Protein AF-0000000080629113 (afdb_homodimer)

Foldseek 3Di:
DPPPPPVPQQQFAEEEEAQDPVVVVLLVVLVVVLVFSHHYHYHNFLVRVLVQQCPADPVPRARDGQHLEYAFEQPGPPQGRLNSLLVQCVDPRRVQHAYEDEYQDDDPVVQVSSVVSPHPYYDHQDPDSVVNSVVSSVVCCCSRPPDDTPVRPPPDPPPPPD/DPPPCPVPPQQFAEEEEAQDPVVVVLLVVLVVVLVFSHHYHYHNFLVRVLVQQCDADPVPRARDGQHLEYAFEQPGPPQGRLNSLLVQCVDPRRVQHAYEDEYQDDDPVVQVSSVVSPHPYYDHQDPDSVVNSVVSSVVCCCSRPPDDTPVRPPPDPPPPPD

InterPro domains:
  IPR001789 Signal transduction response regulator, receiver domain [PF00072] (14-137)
  IPR001789 Signal transduction response regulator, receiver domain [PS50110] (13-140)
  IPR001789 Signal transduction response regulator, receiver domain [SM00448] (12-136)
  IPR011006 CheY-like superfamily [SSF52172] (13-146)
  IPR052893 Two-component system response regulator [PTHR44520] (6-151)

Nearest PDB structures (foldseek):
  1jlk-assembly1_B  TM=8.892E-01  e=6.444E-15  Synechocystis sp. PCC 6803
  1k68-assembly1_B  TM=9.041E-01  e=3.529E-14  Tolypothrix sp. PCC 7601
  1k66-assembly1_B  TM=9.000E-01  e=5.225E-14  Tolypothrix sp. PCC 7601
  5brj-assembly1_A-2  TM=7.603E-01  e=1.412E-14  Agrobacterium tumefaciens CCNWGS0286
  3heb-assembly1_B  TM=8.799E-01  e=8.582E-12  Rhodospirillum rubrum ATCC 11170

Secondary structure (DSSP, 8-state):
-----------PPEEEE---HHHHHHHHHHHHHTT-SS-EEEESSHHHHHHHHT-B-TTT-SBS---SEEEE-SS-SSS-HHHHHHHHHH-TTTTTS-EEEEES---HHHHHHHHHTT-SEEEEPPSSHHHHHHHHHHHHIIIIIIB--TTTTT-S------/-----------PPEEEE---HHHHHHHHHHHHHTT-SS-EEEESSHHHHHHHHT-B-TTT-SBS---SEEEE-SS-SSS-HHHHHHHHHH-TTTTTS-EEEEES---HHHHHHHHHTT-SEEEEPPSSHHHHHHHHHHHHIIIIIIBPPTTT---S------

Solvent-accessible surface area (backbone atoms only — not comparable to full-atom values): 17732 Å² total; per-residue (Å²): 128,79,72,73,72,69,69,78,70,70,67,42,26,38,34,41,33,45,56,51,65,66,61,40,51,54,52,50,54,32,52,61,70,62,68,60,86,43,48,78,45,80,22,56,30,26,58,52,40,52,52,60,68,61,39,46,33,88,87,76,61,40,65,62,74,65,44,39,27,34,40,34,25,50,84,34,57,94,36,32,26,63,56,43,45,38,56,40,49,69,31,86,90,49,38,74,52,42,34,32,38,44,25,78,68,63,52,48,68,57,45,42,50,40,45,73,44,60,42,42,43,32,32,56,54,52,88,46,70,69,56,32,35,50,49,48,40,33,46,46,51,27,39,67,70,47,44,54,48,57,86,54,59,73,62,76,76,77,60,76,85,123,131,79,73,73,71,67,68,78,65,71,66,41,26,37,34,39,34,44,56,51,65,65,62,40,49,55,51,50,55,34,52,61,70,61,68,60,87,43,47,79,44,80,22,55,30,26,59,51,40,52,50,59,69,61,39,44,32,87,86,78,62,40,64,62,74,65,43,41,29,32,40,35,26,49,85,34,56,96,35,34,26,64,57,46,46,39,55,39,47,67,31,87,91,49,38,73,52,42,34,32,40,46,25,80,69,62,52,47,67,58,46,42,50,41,46,73,45,60,42,44,42,32,33,57,54,52,88,46,69,70,56,32,34,52,50,50,41,34,47,46,51,27,38,68,71,48,44,52,49,55,84,54,57,72,71,72,82,76,62,72,87,120

pLDDT: mean 84.14, std 21.47, range [18.78, 98.62]

Organism: NCBI:txid1064539

Sequence (324 aa):
MREVRVTTSALKPILVVEDNPRDLELTLAALRKCKLSNGIIVARDGEEALRMLSLRDPETGWPTQLPAVVLLELDLPKIDGLEVLERVKSNPAIRHVPIVMFTASCEDNDIILSYELGANAFVVKPMDSEALSEAIRSLSAFWASLNQSPASCFQGLAAPFRMREVRVTTSALKPILVVEDNPRDLELTLAALRKCKLSNGIIVARDGEEALRMLSLRDPETGWPTQLPAVVLLELDLPKIDGLEVLERVKSNPAIRHVPIVMFTASCEDNDIILSYELGANAFVVKPMDSEALSEAIRSLSAFWASLNQSPASCFQGLAAPFR

Structure (mmCIF, N/CA/C/O backbone):
data_AF-0000000080629113-model_v1
#
loop_
_entity.id
_entity.type
_entity.pdbx_description
1 polymer 'Response regulator'
#
loop_
_atom_site.group_PDB
_atom_site.id
_atom_site.type_symbol
_atom_site.label_atom_id
_atom_site.label_alt_id
_atom_site.label_comp_id
_atom_site.label_asym_id
_atom_site.label_entity_id
_atom_site.label_seq_id
_atom_site.pdbx_PDB_ins_code
_atom_site.Cartn_x
_atom_site.Cartn_y
_atom_site.Cartn_z
_atom_site.occupancy
_atom_site.B_iso_or_equiv
_atom_site.auth_seq_id
_atom_site.auth_comp_id
_atom_site.auth_asym_id
_atom_site.auth_atom_id
_atom_site.pdbx_PDB_model_num
ATOM 1 N N . MET A 1 1 ? -40.594 6.574 8.797 1 21.73 1 MET A N 1
ATOM 2 C CA . MET A 1 1 ? -39.875 6.316 7.555 1 21.73 1 MET A CA 1
ATOM 3 C C . MET A 1 1 ? -38.375 6.648 7.711 1 21.73 1 MET A C 1
ATOM 5 O O . MET A 1 1 ? -38 7.82 7.77 1 21.73 1 MET A O 1
ATOM 9 N N . ARG A 1 2 ? -37.688 5.973 8.625 1 23.42 2 ARG A N 1
ATOM 10 C CA . ARG A 1 2 ? -36.406 6.324 9.234 1 23.42 2 ARG A CA 1
ATOM 11 C C . ARG A 1 2 ? -35.312 6.516 8.172 1 23.42 2 ARG A C 1
ATOM 13 O O . ARG A 1 2 ? -35.125 5.645 7.324 1 23.42 2 ARG A O 1
ATOM 20 N N . GLU A 1 3 ? -35.281 7.773 7.773 1 25.52 3 GLU A N 1
ATOM 21 C CA . GLU A 1 3 ? -34.312 8.172 6.762 1 25.52 3 GLU A CA 1
ATOM 22 C C . GLU A 1 3 ? -32.938 7.598 7.066 1 25.52 3 GLU A C 1
ATOM 24 O O . GLU A 1 3 ? -32.375 7.797 8.156 1 25.52 3 GLU A O 1
ATOM 29 N N . VAL A 1 4 ? -32.75 6.387 6.812 1 26.78 4 VAL A N 1
ATOM 30 C CA . VAL A 1 4 ? -31.406 5.809 6.898 1 26.78 4 VAL A CA 1
ATOM 31 C C . VAL A 1 4 ? -30.391 6.789 6.328 1 26.78 4 VAL A C 1
ATOM 33 O O . VAL A 1 4 ? -30.453 7.16 5.156 1 26.78 4 VAL A O 1
ATOM 36 N N . ARG A 1 5 ? -30.094 7.871 7.066 1 28.03 5 ARG A N 1
ATOM 37 C CA . ARG A 1 5 ? -29.062 8.844 6.715 1 28.03 5 ARG A CA 1
ATOM 38 C C . ARG A 1 5 ? -27.844 8.156 6.109 1 28.03 5 ARG A C 1
ATOM 40 O O . ARG A 1 5 ? -27.203 7.328 6.762 1 28.03 5 ARG A O 1
ATOM 47 N N . VAL A 1 6 ? -28.016 7.652 4.918 1 31.33 6 VAL A N 1
ATOM 48 C CA . VAL A 1 6 ? -26.828 7.309 4.148 1 31.33 6 VAL A CA 1
ATOM 49 C C . VAL A 1 6 ? -25.766 8.398 4.316 1 31.33 6 VAL A C 1
ATOM 51 O O . VAL A 1 6 ? -25.969 9.539 3.898 1 31.33 6 VAL A O 1
ATOM 54 N N . THR A 1 7 ? -25.344 8.789 5.508 1 32.41 7 THR A N 1
ATOM 55 C CA . THR A 1 7 ? -24.266 9.773 5.605 1 32.41 7 THR A CA 1
ATOM 56 C C . THR A 1 7 ? -23.359 9.711 4.383 1 32.41 7 THR A C 1
ATOM 58 O O . THR A 1 7 ? -22.875 8.641 4.023 1 32.41 7 THR A O 1
ATOM 61 N N . THR A 1 8 ? -23.812 10.266 3.266 1 37.12 8 THR A N 1
ATOM 62 C CA . THR A 1 8 ? -23.016 10.586 2.084 1 37.12 8 THR A CA 1
ATOM 63 C C . THR A 1 8 ? -21.531 10.727 2.449 1 37.12 8 THR A C 1
ATOM 65 O O . THR A 1 8 ? -21.109 11.773 2.945 1 37.12 8 THR A O 1
ATOM 68 N N . SER A 1 9 ? -21 9.984 3.301 1 45.78 9 SER A N 1
ATOM 69 C CA . SER A 1 9 ? -19.672 10.07 3.918 1 45.78 9 SER A CA 1
ATOM 70 C C . SER A 1 9 ? -18.625 10.562 2.924 1 45.78 9 SER A C 1
ATOM 72 O O . SER A 1 9 ? -18.5 10.016 1.829 1 45.78 9 SER A O 1
ATOM 74 N N . ALA A 1 10 ? -18.391 11.883 2.85 1 56.47 10 ALA A N 1
ATOM 75 C CA . ALA A 1 10 ? -17.344 12.617 2.15 1 56.47 10 ALA A CA 1
ATOM 76 C C . ALA A 1 10 ? -16.094 11.75 1.967 1 56.47 10 ALA A C 1
ATOM 78 O O . ALA A 1 10 ? -15.852 10.836 2.756 1 56.47 10 ALA A O 1
ATOM 79 N N . LEU A 1 11 ? -15.57 11.688 0.586 1 79.94 11 LEU A N 1
ATOM 80 C CA . LEU A 1 11 ? -14.32 11.016 0.279 1 79.94 11 LEU A CA 1
ATOM 81 C C . LEU A 1 11 ? -13.266 11.305 1.344 1 79.94 11 LEU A C 1
ATOM 83 O O . LEU A 1 11 ? -13.172 12.438 1.831 1 79.94 11 LEU A O 1
ATOM 87 N N . LYS A 1 12 ? -12.758 10.344 1.919 1 88.25 12 LYS A N 1
ATOM 88 C CA . LYS A 1 12 ? -11.711 10.484 2.93 1 88.25 12 LYS A CA 1
ATOM 89 C C . LYS A 1 12 ? -10.555 11.336 2.41 1 88.25 12 LYS A C 1
ATOM 91 O O . LYS A 1 12 ? -10.164 11.211 1.25 1 88.25 12 LYS A O 1
ATOM 96 N N . PRO A 1 13 ? -10.148 12.266 3.211 1 92.38 13 PRO A N 1
ATOM 97 C CA . PRO A 1 13 ? -9.023 13.094 2.775 1 92.38 13 PRO A CA 1
ATOM 98 C C . PRO A 1 13 ? -7.695 12.344 2.783 1 92.38 13 PRO A C 1
ATOM 100 O O . PRO A 1 13 ? -7.617 11.234 3.314 1 92.38 13 PRO A O 1
ATOM 103 N N . ILE A 1 14 ? -6.707 12.953 2.135 1 95.69 14 ILE A N 1
ATOM 104 C CA . ILE A 1 14 ? -5.309 12.555 2.281 1 95.69 14 ILE A CA 1
ATOM 105 C C . ILE A 1 14 ? -4.645 13.398 3.369 1 95.69 14 ILE A C 1
ATOM 107 O O . ILE A 1 14 ? -4.727 14.625 3.346 1 95.69 14 ILE A O 1
ATOM 111 N N . LEU A 1 15 ? -4.074 12.781 4.355 1 96.94 15 LEU A N 1
ATOM 112 C CA . LEU A 1 15 ? -3.332 13.492 5.387 1 96.94 15 LEU A CA 1
ATOM 113 C C . LEU A 1 15 ? -1.845 13.539 5.055 1 96.94 15 LEU A C 1
ATOM 115 O O . LEU A 1 15 ? -1.201 12.492 4.93 1 96.94 15 LEU A O 1
ATOM 119 N N . VAL A 1 16 ? -1.33 14.75 4.852 1 98.19 16 VAL A N 1
ATOM 120 C CA . VAL A 1 16 ? 0.095 14.953 4.609 1 98.19 16 VAL A CA 1
ATOM 121 C C . VAL A 1 16 ? 0.766 15.461 5.883 1 98.19 16 VAL A C 1
ATOM 123 O O . VAL A 1 16 ? 0.422 16.531 6.391 1 98.19 16 VAL A O 1
ATOM 126 N N . VAL A 1 17 ? 1.712 14.68 6.414 1 98.56 17 VAL A N 1
ATOM 127 C CA . VAL A 1 17 ? 2.459 15.062 7.605 1 98.56 17 VAL A CA 1
ATOM 128 C C . VAL A 1 17 ? 3.895 15.414 7.223 1 98.56 17 VAL A C 1
ATOM 130 O O . VAL A 1 17 ? 4.703 14.531 6.938 1 98.56 17 VAL A O 1
ATOM 133 N N . GLU A 1 18 ? 4.203 16.688 7.227 1 98.31 18 GLU A N 1
ATOM 134 C CA . GLU A 1 18 ? 5.453 17.219 6.695 1 98.31 18 GLU A CA 1
ATOM 135 C C . GLU A 1 18 ? 5.82 18.531 7.375 1 98.31 18 GLU A C 1
ATOM 137 O O . GLU A 1 18 ? 5.008 19.469 7.43 1 98.31 18 GLU A O 1
ATOM 142 N N . ASP A 1 19 ? 7.039 18.594 7.879 1 98.19 19 ASP A N 1
ATOM 143 C CA . ASP A 1 19 ? 7.426 19.797 8.594 1 98.19 19 ASP A CA 1
ATOM 144 C C . ASP A 1 19 ? 8.211 20.75 7.688 1 98.19 19 ASP A C 1
ATOM 146 O O . ASP A 1 19 ? 8.25 21.953 7.922 1 98.19 19 ASP A O 1
ATOM 150 N N . ASN A 1 20 ? 8.906 20.234 6.676 1 97.25 20 ASN A N 1
ATOM 151 C CA . ASN A 1 20 ? 9.672 21.062 5.75 1 97.25 20 ASN A CA 1
ATOM 152 C C . ASN A 1 20 ? 8.758 21.812 4.789 1 97.25 20 ASN A C 1
ATOM 154 O O . ASN A 1 20 ? 8.031 21.203 4.004 1 97.25 20 ASN A O 1
ATOM 158 N N . PRO A 1 21 ? 8.773 23.109 4.902 1 97.31 21 PRO A N 1
ATOM 159 C CA . PRO A 1 21 ? 7.82 23.906 4.105 1 97.31 21 PRO A CA 1
ATOM 160 C C . PRO A 1 21 ? 8 23.688 2.604 1 97.31 21 PRO A C 1
ATOM 162 O O . PRO A 1 21 ? 7.02 23.703 1.853 1 97.31 21 PRO A O 1
ATOM 165 N N . ARG A 1 22 ? 9.219 23.547 2.234 1 96 22 ARG A N 1
ATOM 166 C CA . ARG A 1 22 ? 9.461 23.344 0.811 1 96 22 ARG A CA 1
ATOM 167 C C . ARG A 1 22 ? 8.906 22 0.348 1 96 22 ARG A C 1
ATOM 169 O O . ARG A 1 22 ? 8.203 21.922 -0.667 1 96 22 ARG A O 1
ATOM 176 N N . ASP A 1 23 ? 9.195 20.922 1.047 1 96.31 23 ASP A N 1
ATOM 177 C CA . ASP A 1 23 ? 8.672 19.594 0.714 1 96.31 23 ASP A CA 1
ATOM 178 C C . ASP A 1 23 ? 7.145 19.594 0.739 1 96.31 23 ASP A C 1
ATOM 180 O O . ASP A 1 23 ? 6.508 18.969 -0.117 1 96.31 23 ASP A O 1
ATOM 184 N N . LEU A 1 24 ? 6.605 20.266 1.723 1 97.56 24 LEU A N 1
ATOM 185 C CA . LEU A 1 24 ? 5.152 20.344 1.836 1 97.56 24 LEU A CA 1
ATOM 186 C C . LEU A 1 24 ? 4.543 21.016 0.614 1 97.56 2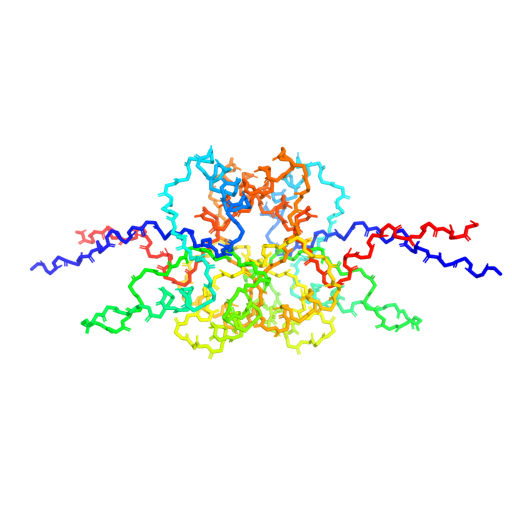4 LEU A C 1
ATOM 188 O O . LEU A 1 24 ? 3.586 20.5 0.026 1 97.56 24 LEU A O 1
ATOM 192 N N . GLU A 1 25 ? 5.105 22.109 0.275 1 96.94 25 GLU A N 1
ATOM 193 C CA . GLU A 1 25 ? 4.598 22.859 -0.867 1 96.94 25 GLU A CA 1
ATOM 194 C C . GLU A 1 25 ? 4.645 22.031 -2.143 1 96.94 25 GLU A C 1
ATOM 196 O O . GLU A 1 25 ? 3.676 22 -2.908 1 96.94 25 GLU A O 1
ATOM 201 N N . LEU A 1 26 ? 5.762 21.359 -2.387 1 96.38 26 LEU A N 1
ATOM 202 C CA . LEU A 1 26 ? 5.926 20.531 -3.572 1 96.38 26 LEU A CA 1
ATOM 203 C C . LEU A 1 26 ? 4.922 19.375 -3.572 1 96.38 26 LEU A C 1
ATOM 205 O O . LEU A 1 26 ? 4.332 19.062 -4.609 1 96.38 26 LEU A O 1
ATOM 209 N N . THR A 1 27 ? 4.703 18.734 -2.434 1 97.12 27 THR A N 1
ATOM 210 C CA . THR A 1 27 ? 3.764 17.625 -2.307 1 97.12 27 THR A CA 1
ATOM 211 C C . THR A 1 27 ? 2.338 18.094 -2.582 1 97.12 27 THR A C 1
ATOM 213 O O . THR A 1 27 ? 1.607 17.469 -3.348 1 97.12 27 THR A O 1
ATOM 216 N N . LEU A 1 28 ? 1.976 19.266 -2.029 1 97 28 LEU A N 1
ATOM 217 C CA . LEU A 1 28 ? 0.627 19.781 -2.199 1 97 28 LEU A CA 1
ATOM 218 C C . LEU A 1 28 ? 0.376 20.188 -3.65 1 97 28 LEU A C 1
ATOM 220 O O . LEU A 1 28 ? -0.706 19.938 -4.188 1 97 28 LEU A O 1
ATOM 224 N N . ALA A 1 29 ? 1.366 20.828 -4.23 1 96.38 29 ALA A N 1
ATOM 225 C CA . ALA A 1 29 ? 1.235 21.203 -5.633 1 96.38 29 ALA A CA 1
ATOM 226 C C . ALA A 1 29 ? 0.988 19.984 -6.512 1 96.38 29 ALA A C 1
ATOM 228 O O . ALA A 1 29 ? 0.128 20.016 -7.395 1 96.38 29 ALA A O 1
ATOM 229 N N . ALA A 1 30 ? 1.738 18.891 -6.242 1 96.19 30 ALA A N 1
ATOM 230 C CA . ALA A 1 30 ? 1.589 17.656 -7.008 1 96.19 30 ALA A CA 1
ATOM 231 C C . ALA A 1 30 ? 0.215 17.031 -6.777 1 96.19 30 ALA A C 1
ATOM 233 O O . ALA A 1 30 ? -0.425 16.562 -7.723 1 96.19 30 ALA A O 1
ATOM 234 N N . LEU A 1 31 ? -0.272 17.047 -5.57 1 96.31 31 LEU A N 1
ATOM 235 C CA . LEU A 1 31 ? -1.572 16.469 -5.242 1 96.31 31 LEU A CA 1
ATOM 236 C C . LEU A 1 31 ? -2.697 17.25 -5.914 1 96.31 31 LEU A C 1
ATOM 238 O O . LEU A 1 31 ? -3.672 16.672 -6.387 1 96.31 31 LEU A O 1
ATOM 242 N N . ARG A 1 32 ? -2.557 18.531 -5.934 1 93.69 32 ARG A N 1
ATOM 243 C CA . ARG A 1 32 ? -3.578 19.375 -6.543 1 93.69 32 ARG A CA 1
ATOM 244 C C . ARG A 1 32 ? -3.676 19.125 -8.047 1 93.69 32 ARG A C 1
ATOM 246 O O . ARG A 1 32 ? -4.766 19.172 -8.617 1 93.69 32 ARG A O 1
ATOM 253 N N . LYS A 1 33 ? -2.578 18.812 -8.617 1 93.31 33 LYS A N 1
ATOM 254 C CA . LYS A 1 33 ? -2.543 18.547 -10.055 1 93.31 33 LYS A CA 1
ATOM 255 C C . LYS A 1 33 ? -3.271 17.25 -10.383 1 93.31 33 LYS A C 1
ATOM 257 O O . LYS A 1 33 ? -3.721 17.047 -11.516 1 93.31 33 LYS A O 1
ATOM 262 N N . CYS A 1 34 ? -3.318 16.297 -9.461 1 89.56 34 CYS A N 1
ATOM 263 C CA . CYS A 1 34 ? -3.938 14.992 -9.68 1 89.56 34 CYS A CA 1
ATOM 264 C C . CYS A 1 34 ? -5.453 15.125 -9.781 1 89.56 34 CYS A C 1
ATOM 266 O O . CYS A 1 34 ? -6.125 14.211 -10.273 1 89.56 34 CYS A O 1
ATOM 268 N N . LYS A 1 35 ? -6.102 16.203 -9.398 1 83.06 35 LYS A N 1
ATOM 269 C CA . LYS A 1 35 ? -7.535 16.469 -9.461 1 83.06 35 LYS A CA 1
ATOM 270 C C . LYS A 1 35 ? -8.336 15.391 -8.742 1 83.06 35 LYS A C 1
ATOM 272 O O . LYS A 1 35 ? -9.328 14.891 -9.266 1 83.06 35 LYS A O 1
ATOM 277 N N . LEU A 1 36 ? -7.836 14.922 -7.645 1 86 36 LEU A N 1
ATOM 278 C CA . LEU A 1 36 ? -8.555 13.961 -6.812 1 86 36 LEU A CA 1
ATOM 279 C C . LEU A 1 36 ? -9.734 14.633 -6.109 1 86 36 LEU A C 1
ATOM 281 O O . LEU A 1 36 ? -9.688 15.828 -5.812 1 86 36 LEU A O 1
ATOM 285 N N . SER A 1 37 ? -10.781 13.906 -5.914 1 86.75 37 SER A N 1
ATOM 286 C CA . SER A 1 37 ? -11.938 14.414 -5.184 1 86.75 37 SER A CA 1
ATOM 287 C C . SER A 1 37 ? -11.672 14.453 -3.684 1 86.75 37 SER A C 1
ATOM 289 O O . SER A 1 37 ? -12.391 15.117 -2.936 1 86.75 37 SER A O 1
ATOM 291 N N . ASN A 1 38 ? -10.68 13.781 -3.285 1 89.38 38 ASN A N 1
ATOM 292 C CA . ASN A 1 38 ? -10.312 13.734 -1.875 1 89.38 38 ASN A CA 1
ATOM 293 C C . ASN A 1 38 ? -9.773 15.078 -1.389 1 89.38 38 ASN A C 1
ATOM 295 O O . ASN A 1 38 ? -9.055 15.766 -2.117 1 89.38 38 ASN A O 1
ATOM 299 N N . GLY A 1 39 ? -10.211 15.531 -0.289 1 90.94 39 GLY A N 1
ATOM 300 C CA . GLY A 1 39 ? -9.539 16.672 0.329 1 90.94 39 GLY A CA 1
ATOM 301 C C . GLY A 1 39 ? -8.133 16.344 0.784 1 90.94 39 GLY A C 1
ATOM 302 O O . GLY A 1 39 ? -7.719 15.188 0.796 1 90.94 39 GLY A O 1
ATOM 303 N N . ILE A 1 40 ? -7.43 17.422 1.028 1 94.69 40 ILE A N 1
ATOM 304 C CA . ILE A 1 40 ? -6.082 17.281 1.577 1 94.69 40 ILE A CA 1
ATOM 305 C C . ILE A 1 40 ? -6.008 18 2.928 1 94.69 40 ILE A C 1
ATOM 307 O O . ILE A 1 40 ? -6.441 19.141 3.062 1 94.69 40 ILE A O 1
ATOM 311 N N . ILE A 1 41 ? -5.598 17.297 3.945 1 94.81 41 ILE A N 1
ATOM 312 C CA . ILE A 1 41 ? -5.34 17.922 5.242 1 94.81 41 ILE A CA 1
ATOM 313 C C . ILE A 1 41 ? -3.857 17.797 5.59 1 94.81 41 ILE A C 1
ATOM 315 O O . ILE A 1 41 ? -3.182 16.875 5.125 1 94.81 41 ILE A O 1
ATOM 319 N N . VAL A 1 42 ? -3.391 18.812 6.359 1 97.5 42 VAL A N 1
ATOM 320 C CA . VAL A 1 42 ? -1.951 18.922 6.566 1 97.5 42 VAL A CA 1
ATOM 321 C C . VAL A 1 42 ? -1.646 18.953 8.062 1 97.5 42 VAL A C 1
ATOM 323 O O . VAL A 1 42 ? -2.34 19.625 8.828 1 97.5 42 VAL A O 1
ATOM 326 N N . ALA A 1 43 ? -0.69 18.203 8.508 1 97.88 43 ALA A N 1
ATOM 327 C CA . ALA A 1 43 ? -0.046 18.328 9.812 1 97.88 43 ALA A CA 1
ATOM 328 C C . ALA A 1 43 ? 1.43 18.688 9.664 1 97.88 43 ALA A C 1
ATOM 330 O O . ALA A 1 43 ? 2.119 18.156 8.789 1 97.88 43 ALA A O 1
ATOM 331 N N . ARG A 1 44 ? 1.945 19.5 10.555 1 98.06 44 ARG A N 1
ATOM 332 C CA . ARG A 1 44 ? 3.309 20 10.406 1 98.06 44 ARG A CA 1
ATOM 333 C C . ARG A 1 44 ? 4.254 19.312 11.391 1 98.06 44 ARG A C 1
ATOM 335 O O . ARG A 1 44 ? 5.465 19.547 11.352 1 98.06 44 ARG A O 1
ATOM 342 N N . ASP A 1 45 ? 3.705 18.562 12.289 1 98.06 45 ASP A N 1
ATOM 343 C CA . ASP A 1 45 ? 4.504 17.781 13.227 1 98.06 45 ASP A CA 1
ATOM 344 C C . ASP A 1 45 ? 3.744 16.531 13.695 1 98.06 45 ASP A C 1
ATOM 346 O O . ASP A 1 45 ? 2.578 16.344 13.336 1 98.06 45 ASP A O 1
ATOM 350 N N . GLY A 1 46 ? 4.422 15.68 14.453 1 98.38 46 GLY A N 1
ATOM 351 C CA . GLY A 1 46 ? 3.82 14.43 14.883 1 98.38 46 GLY A CA 1
ATOM 352 C C . GLY A 1 46 ? 2.662 14.617 15.844 1 98.38 46 GLY A C 1
ATOM 353 O O . GLY A 1 46 ? 1.704 13.844 15.836 1 98.38 46 GLY A O 1
ATOM 354 N N . GLU A 1 47 ? 2.805 15.625 16.688 1 97.94 47 GLU A N 1
ATOM 355 C CA . GLU A 1 47 ? 1.735 15.891 17.641 1 97.94 47 GLU A CA 1
ATOM 356 C C . GLU A 1 47 ? 0.444 16.281 16.938 1 97.94 47 GLU A C 1
ATOM 358 O O . GLU A 1 47 ? -0.635 15.797 17.281 1 97.94 47 GLU A O 1
ATOM 363 N N . GLU A 1 48 ? 0.584 17.141 15.992 1 96.62 48 GLU A N 1
ATOM 364 C CA . GLU A 1 48 ? -0.571 17.562 15.211 1 96.62 48 GLU A CA 1
ATOM 365 C C . GLU A 1 48 ? -1.189 16.391 14.461 1 96.62 48 GLU A C 1
ATOM 367 O O . GLU A 1 48 ? -2.414 16.266 14.398 1 96.62 48 GLU A O 1
ATOM 372 N N . ALA A 1 49 ? -0.362 15.562 13.891 1 97.69 49 ALA A N 1
ATOM 373 C CA . ALA A 1 49 ? -0.838 14.391 13.164 1 97.69 49 ALA A CA 1
ATOM 374 C C . ALA A 1 49 ? -1.669 13.484 14.07 1 97.69 49 ALA A C 1
ATOM 376 O O . ALA A 1 49 ? -2.775 13.078 13.703 1 97.69 49 ALA A O 1
ATOM 377 N N . LEU A 1 50 ? -1.151 13.172 15.242 1 96.88 50 LEU A N 1
ATOM 378 C CA . LEU A 1 50 ? -1.838 12.281 16.172 1 96.88 50 LEU A CA 1
ATOM 379 C C . LEU A 1 50 ? -3.143 12.906 16.656 1 96.88 50 LEU A C 1
ATOM 381 O O . LEU A 1 50 ? -4.141 12.203 16.828 1 96.88 50 LEU A O 1
ATOM 385 N N . ARG A 1 51 ? -3.09 14.211 16.875 1 94.31 51 ARG A N 1
ATOM 386 C CA . ARG A 1 51 ? -4.312 14.906 17.266 1 94.31 51 ARG A CA 1
ATOM 387 C C . ARG A 1 51 ? -5.391 14.758 16.203 1 94.31 51 ARG A C 1
ATOM 389 O O . ARG A 1 51 ? -6.543 14.453 16.516 1 94.31 51 ARG A O 1
ATOM 396 N N . MET A 1 52 ? -5.043 14.938 14.977 1 93.69 52 MET A N 1
ATOM 397 C CA . MET A 1 52 ? -5.988 14.867 13.867 1 93.69 52 MET A CA 1
ATOM 398 C C . MET A 1 52 ? -6.543 13.453 13.711 1 93.69 52 MET A C 1
ATOM 400 O O . MET A 1 52 ? -7.711 13.281 13.359 1 93.69 52 MET A O 1
ATOM 404 N N . LEU A 1 53 ? -5.734 12.453 13.938 1 93.44 53 LEU A N 1
ATOM 405 C CA . LEU A 1 53 ? -6.141 11.062 13.773 1 93.44 53 LEU A CA 1
ATOM 406 C C . LEU A 1 53 ? -6.953 10.586 14.969 1 93.44 53 LEU A C 1
ATOM 408 O O . LEU A 1 53 ? -7.617 9.547 14.906 1 93.44 53 LEU A O 1
ATOM 412 N N . SER A 1 54 ? -6.891 11.273 16.062 1 87.19 54 SER A N 1
ATOM 413 C CA . SER A 1 54 ? -7.566 10.875 17.297 1 87.19 54 SER A CA 1
ATOM 414 C C . SER A 1 54 ? -8.891 11.617 17.453 1 87.19 54 SER A C 1
ATOM 416 O O . SER A 1 54 ? -9.594 11.43 18.453 1 87.19 54 SER A O 1
ATOM 418 N N . LEU A 1 55 ? -9.125 12.523 16.516 1 79.38 55 LEU A N 1
ATOM 419 C CA . LEU A 1 55 ? -10.367 13.273 16.641 1 79.38 55 LEU A CA 1
ATOM 420 C C . LEU A 1 55 ? -11.57 12.352 16.547 1 79.38 55 LEU A C 1
ATOM 422 O O . LEU A 1 55 ? -11.594 11.422 15.727 1 79.38 55 LEU A O 1
ATOM 426 N N . ARG A 1 56 ? -12.398 12.477 17.547 1 74.25 56 ARG A N 1
ATOM 427 C CA . ARG A 1 56 ? -13.578 11.617 17.641 1 74.25 56 ARG A CA 1
ATOM 428 C C . ARG A 1 56 ? -14.852 12.453 17.688 1 74.25 56 ARG A C 1
ATOM 430 O O . ARG A 1 56 ? -14.844 13.594 18.156 1 74.25 56 ARG A O 1
ATOM 437 N N . ASP A 1 57 ? -15.875 11.922 16.938 1 68.5 57 ASP A N 1
ATOM 438 C CA . ASP A 1 57 ? -17.203 12.516 17.094 1 68.5 57 ASP A CA 1
ATOM 439 C C . ASP A 1 57 ? -17.609 12.539 18.562 1 68.5 57 ASP A C 1
ATOM 441 O O . ASP A 1 57 ? -17.562 11.508 19.234 1 68.5 57 ASP A O 1
ATOM 445 N N . PRO A 1 58 ? -17.891 13.766 19.047 1 73 58 PRO A N 1
ATOM 446 C CA . PRO A 1 58 ? -18.203 13.852 20.484 1 73 58 PRO A CA 1
ATOM 447 C C . PRO A 1 58 ? -19.391 13 20.875 1 73 58 PRO A C 1
ATOM 449 O O . PRO A 1 58 ? -19.484 12.555 22.031 1 73 58 PRO A O 1
ATOM 452 N N . GLU A 1 59 ? -20.281 12.805 19.906 1 67 59 GLU A N 1
ATOM 453 C CA . GLU A 1 59 ? -21.516 12.062 20.219 1 67 59 GLU A CA 1
ATOM 454 C C . GLU A 1 59 ? -21.281 10.555 20.109 1 67 59 GLU A C 1
ATOM 456 O O . GLU A 1 59 ? -21.75 9.789 20.953 1 67 59 GLU A O 1
ATOM 461 N N . THR A 1 60 ? -20.578 10.07 19.141 1 63.44 60 THR A N 1
ATOM 462 C CA . THR A 1 60 ? -20.469 8.648 18.844 1 63.44 60 THR A CA 1
ATOM 463 C C . THR A 1 60 ? -19.125 8.094 19.328 1 63.44 60 THR A C 1
ATOM 465 O O . THR A 1 60 ? -18.984 6.887 19.484 1 63.44 60 THR A O 1
ATOM 468 N N . GLY A 1 61 ? -18.25 8.977 19.547 1 64.25 61 GLY A N 1
ATOM 469 C CA . GLY A 1 61 ? -16.906 8.562 19.906 1 64.25 61 GLY A CA 1
ATOM 470 C C . GLY A 1 61 ? -16.125 8 18.734 1 64.25 61 GLY A C 1
ATOM 471 O O . GLY A 1 61 ? -14.977 7.578 18.906 1 64.25 61 GLY A O 1
ATOM 472 N N . TRP A 1 62 ? -16.719 7.969 17.672 1 59.41 62 TRP A N 1
ATOM 473 C CA . TRP A 1 62 ? -16.062 7.43 16.484 1 59.41 62 TRP A CA 1
ATOM 474 C C . TRP A 1 62 ? -15.172 8.484 15.82 1 59.41 62 TRP A C 1
ATOM 476 O O . TRP A 1 62 ? -15.438 9.68 15.938 1 59.41 62 TRP A O 1
ATOM 486 N N . PRO A 1 63 ? -14.055 7.891 15.32 1 61.72 63 PRO A N 1
ATOM 487 C CA . PRO A 1 63 ? -13.234 8.859 14.594 1 61.72 63 PRO A CA 1
ATOM 488 C C . PRO A 1 63 ? -14.031 9.672 13.578 1 61.72 63 PRO A C 1
ATOM 490 O O . PRO A 1 63 ? -14.93 9.133 12.922 1 61.72 63 PRO A O 1
ATOM 493 N N . THR A 1 64 ? -13.93 10.953 13.664 1 68.75 64 THR A N 1
ATOM 494 C CA . THR A 1 64 ? -14.664 11.844 12.773 1 68.75 64 THR A CA 1
ATOM 495 C C . THR A 1 64 ? -14.359 11.516 11.312 1 68.75 64 THR A C 1
ATOM 497 O O . THR A 1 64 ? -15.25 11.156 10.547 1 68.75 64 THR A O 1
ATOM 500 N N . GLN A 1 65 ? -13.164 11.875 10.781 1 77.06 65 GLN A N 1
ATOM 501 C CA . GLN A 1 65 ? -12.836 11.578 9.391 1 77.06 65 GLN A CA 1
ATOM 502 C C . GLN A 1 65 ? -11.43 11 9.266 1 77.06 65 GLN A C 1
ATOM 504 O O . GLN A 1 65 ? -10.445 11.719 9.422 1 77.06 65 GLN A O 1
ATOM 509 N N . LEU A 1 66 ? -11.414 9.711 9.164 1 88.31 66 LEU A N 1
ATOM 510 C CA . LEU A 1 66 ? -10.109 9.094 8.953 1 88.31 66 LEU A CA 1
ATOM 511 C C . LEU A 1 66 ? -9.68 9.227 7.492 1 88.31 66 LEU A C 1
ATOM 513 O O . LEU A 1 66 ? -10.508 9.141 6.586 1 88.31 66 LEU A O 1
ATOM 517 N N . PRO A 1 67 ? -8.453 9.523 7.348 1 93.25 67 PRO A N 1
ATOM 518 C CA . PRO A 1 67 ? -7.957 9.727 5.984 1 93.25 67 PRO A CA 1
ATOM 519 C C . PRO A 1 67 ? -7.926 8.438 5.172 1 93.25 67 PRO A C 1
ATOM 521 O O . PRO A 1 67 ? -7.906 7.34 5.738 1 93.25 67 PRO A O 1
ATOM 524 N N . ALA A 1 68 ? -7.984 8.68 3.855 1 92.94 68 ALA A N 1
ATOM 525 C CA . ALA A 1 68 ? -7.781 7.562 2.939 1 92.94 68 ALA A CA 1
ATOM 526 C C . ALA A 1 68 ? -6.355 7.031 3.033 1 92.94 68 ALA A C 1
ATOM 528 O O . ALA A 1 68 ? -6.117 5.836 2.834 1 92.94 68 ALA A O 1
ATOM 529 N N . VAL A 1 69 ? -5.434 7.957 3.309 1 96.06 69 VAL A N 1
ATOM 530 C CA . VAL A 1 69 ? -4.031 7.594 3.482 1 96.06 69 VAL A CA 1
ATOM 531 C C . VAL A 1 69 ? -3.295 8.719 4.203 1 96.06 69 VAL A C 1
ATOM 533 O O . VAL A 1 69 ? -3.656 9.891 4.074 1 96.06 69 VAL A O 1
ATOM 536 N N . VAL A 1 70 ? -2.324 8.32 4.992 1 97.69 70 VAL A N 1
ATOM 537 C CA . VAL A 1 70 ? -1.398 9.258 5.617 1 97.69 70 VAL A CA 1
ATOM 538 C C . VAL A 1 70 ? -0.046 9.195 4.91 1 97.69 70 VAL A C 1
ATOM 540 O O . VAL A 1 70 ? 0.548 8.125 4.785 1 97.69 70 VAL A O 1
ATOM 543 N N . LEU A 1 71 ? 0.383 10.297 4.309 1 98.44 71 LEU A N 1
ATOM 544 C CA . LEU A 1 71 ? 1.776 10.445 3.904 1 98.44 71 LEU A CA 1
ATOM 545 C C . LEU A 1 71 ? 2.617 11 5.051 1 98.44 71 LEU A C 1
ATOM 547 O O . LEU A 1 71 ? 2.469 12.156 5.434 1 98.44 71 LEU A O 1
ATOM 551 N N . LEU A 1 72 ? 3.518 10.164 5.594 1 98.62 72 LEU A N 1
ATOM 552 C CA . LEU A 1 72 ? 4.152 10.453 6.875 1 98.62 72 LEU A CA 1
ATOM 553 C C . LEU A 1 72 ? 5.656 10.641 6.707 1 98.62 72 LEU A C 1
ATOM 555 O O . LEU A 1 72 ? 6.355 9.719 6.277 1 98.62 72 LEU A O 1
ATOM 559 N N . GLU A 1 73 ? 6.125 11.773 7.043 1 97.81 73 GLU A N 1
ATOM 560 C CA . GLU A 1 73 ? 7.555 12.062 7.082 1 97.81 73 GLU A CA 1
ATOM 561 C C . GLU A 1 73 ? 8.211 11.43 8.305 1 97.81 73 GLU A C 1
ATOM 563 O O . GLU A 1 73 ? 7.629 11.398 9.391 1 97.81 73 GLU A O 1
ATOM 568 N N . LEU A 1 74 ? 9.406 10.891 8.156 1 96.06 74 LEU A N 1
ATOM 569 C CA . LEU A 1 74 ? 10.156 10.242 9.227 1 96.06 74 LEU A CA 1
ATOM 570 C C . LEU A 1 74 ? 10.672 11.266 10.234 1 96.06 74 LEU A C 1
ATOM 572 O O . LEU A 1 74 ? 10.445 11.125 11.438 1 96.06 74 LEU A O 1
ATOM 576 N N . ASP A 1 75 ? 11.359 12.219 9.633 1 95.69 75 ASP A N 1
ATOM 577 C CA . ASP A 1 75 ? 12 13.227 10.469 1 95.69 75 ASP A CA 1
ATOM 578 C C . ASP A 1 75 ? 11.055 14.375 10.781 1 95.69 75 ASP A C 1
ATOM 580 O O . ASP A 1 75 ? 10.914 15.305 9.984 1 95.69 75 ASP A O 1
ATOM 584 N N . LEU A 1 76 ? 10.422 14.336 11.914 1 97.81 76 LEU A N 1
ATOM 585 C CA . LEU A 1 76 ? 9.484 15.359 12.367 1 97.81 76 LEU A CA 1
ATOM 586 C C . LEU A 1 76 ? 9.914 15.945 13.703 1 97.81 76 LEU A C 1
ATOM 588 O O . LEU A 1 76 ? 10.555 15.258 14.508 1 97.81 76 LEU A O 1
ATOM 592 N N . PRO A 1 77 ? 9.547 17.234 13.883 1 97.44 77 PRO A N 1
ATOM 593 C CA . PRO A 1 77 ? 9.742 17.797 15.227 1 97.44 77 PRO A CA 1
ATOM 594 C C . PRO A 1 77 ? 8.727 17.266 16.234 1 97.44 77 PRO A C 1
ATOM 596 O O . PRO A 1 77 ? 7.688 16.719 15.844 1 97.44 77 PRO A O 1
ATOM 599 N N . LYS A 1 78 ? 9 17.375 17.625 1 97.38 78 LYS A N 1
ATOM 600 C CA . LYS A 1 78 ? 8.172 16.922 18.734 1 97.38 78 LYS A CA 1
ATOM 601 C C . LYS A 1 78 ? 8.086 15.398 18.75 1 97.38 78 LYS A C 1
ATOM 603 O O . LYS A 1 78 ? 9.031 14.727 19.156 1 97.38 78 LYS A O 1
ATOM 608 N N . ILE A 1 79 ? 7.035 14.891 18.109 1 97.75 79 ILE A N 1
ATOM 609 C CA . ILE A 1 79 ? 6.902 13.445 18.016 1 97.75 79 ILE A CA 1
ATOM 610 C C . ILE A 1 79 ? 7.398 12.961 16.656 1 97.75 79 ILE A C 1
ATOM 612 O O . ILE A 1 79 ? 6.887 13.383 15.617 1 97.75 79 ILE A O 1
ATOM 616 N N . ASP A 1 80 ? 8.344 12.039 16.656 1 97.25 80 ASP A N 1
ATOM 617 C CA . ASP A 1 80 ? 8.977 11.57 15.43 1 97.25 80 ASP A CA 1
ATOM 618 C C . ASP A 1 80 ? 8.016 10.719 14.609 1 97.25 80 ASP A C 1
ATOM 620 O O . ASP A 1 80 ? 7.094 10.109 15.156 1 97.25 80 ASP A O 1
ATOM 624 N N . GLY A 1 81 ? 8.32 10.664 13.297 1 98.06 81 GLY A N 1
ATOM 625 C CA . GLY A 1 81 ? 7.438 9.945 12.383 1 98.06 81 GLY A CA 1
ATOM 626 C C . GLY A 1 81 ? 7.258 8.484 12.758 1 98.06 81 GLY A C 1
ATOM 627 O O . GLY A 1 81 ? 6.164 7.934 12.633 1 98.06 81 GLY A O 1
ATOM 628 N N . LEU A 1 82 ? 8.32 7.836 13.227 1 97.62 82 LEU A N 1
ATOM 629 C CA . LEU A 1 82 ? 8.227 6.434 13.617 1 97.62 82 LEU A CA 1
ATOM 630 C C . LEU A 1 82 ? 7.344 6.27 14.852 1 97.62 82 LEU A C 1
ATOM 632 O O . LEU A 1 82 ? 6.609 5.285 14.961 1 97.62 82 LEU A O 1
ATOM 636 N N . GLU A 1 83 ? 7.453 7.18 15.734 1 98 83 GLU A N 1
ATOM 637 C CA . GLU A 1 83 ? 6.602 7.129 16.906 1 98 83 GLU A CA 1
ATOM 638 C C . GLU A 1 83 ? 5.133 7.34 16.547 1 98 83 GLU A C 1
ATOM 640 O O . GLU A 1 83 ? 4.25 6.691 17.109 1 98 83 GLU A O 1
ATOM 645 N N . VAL A 1 84 ? 4.859 8.305 15.609 1 98.38 84 VAL A N 1
ATOM 646 C CA . VAL A 1 84 ? 3.5 8.477 15.117 1 98.38 84 VAL A CA 1
ATOM 647 C C . VAL A 1 84 ? 2.979 7.152 14.57 1 98.38 84 VAL A C 1
ATOM 649 O O . VAL A 1 84 ? 1.877 6.723 14.914 1 98.38 84 VAL A O 1
ATOM 652 N N . LEU A 1 85 ? 3.793 6.52 13.719 1 98.38 85 LEU A N 1
ATOM 653 C CA . LEU A 1 85 ? 3.443 5.234 13.117 1 98.38 85 LEU A CA 1
ATOM 654 C C . LEU A 1 85 ? 3.102 4.211 14.195 1 98.38 85 LEU A C 1
ATOM 656 O O . LEU A 1 85 ? 2.045 3.578 14.148 1 98.38 85 LEU A O 1
ATOM 660 N N . GLU A 1 86 ? 3.906 4.09 15.18 1 98.06 86 GLU A N 1
ATOM 661 C CA . GLU A 1 86 ? 3.725 3.115 16.25 1 98.06 86 GLU A CA 1
ATOM 662 C C . GLU A 1 86 ? 2.428 3.371 17.016 1 98.06 86 GLU A C 1
ATOM 664 O O . GLU A 1 86 ? 1.663 2.441 17.281 1 98.06 86 GLU A O 1
ATOM 669 N N . ARG A 1 87 ? 2.221 4.578 17.328 1 97.56 87 ARG A N 1
ATOM 670 C CA . ARG A 1 87 ? 1.045 4.934 18.125 1 97.56 87 ARG A CA 1
ATOM 671 C C . ARG A 1 87 ? -0.237 4.684 17.328 1 97.56 87 ARG A C 1
ATOM 673 O O . ARG A 1 87 ? -1.232 4.215 17.891 1 97.56 87 ARG A O 1
ATOM 680 N N . VAL A 1 88 ? -0.236 4.984 16.078 1 96.56 88 VAL A N 1
ATOM 681 C CA . VAL A 1 88 ? -1.418 4.762 15.258 1 96.56 88 VAL A CA 1
ATOM 682 C C . VAL A 1 88 ? -1.677 3.264 15.125 1 96.56 88 VAL A C 1
ATOM 684 O O . VAL A 1 88 ? -2.799 2.799 15.336 1 96.56 88 VAL A O 1
ATOM 687 N N . LYS A 1 89 ? -0.616 2.496 14.805 1 95.44 89 LYS A N 1
ATOM 688 C CA . LYS A 1 89 ? -0.772 1.077 14.5 1 95.44 89 LYS A CA 1
ATOM 689 C C . LYS A 1 89 ? -1.021 0.267 15.773 1 95.44 89 LYS A C 1
ATOM 691 O O . LYS A 1 89 ? -1.474 -0.878 15.703 1 95.44 89 LYS A O 1
ATOM 696 N N . SER A 1 90 ? -0.774 0.852 16.922 1 95.12 90 SER A N 1
ATOM 697 C CA . SER A 1 90 ? -1.041 0.181 18.188 1 95.12 90 SER A CA 1
ATOM 698 C C . SER A 1 90 ? -2.451 0.48 18.688 1 95.12 90 SER A C 1
ATOM 700 O O . SER A 1 90 ? -2.92 -0.135 19.641 1 95.12 90 SER A O 1
ATOM 702 N N . ASN A 1 91 ? -3.125 1.428 18.094 1 92.56 91 ASN A N 1
ATOM 703 C CA . ASN A 1 91 ? -4.48 1.815 18.484 1 92.56 91 ASN A CA 1
ATOM 704 C C . ASN A 1 91 ? -5.527 1.084 17.641 1 92.56 91 ASN A C 1
ATOM 706 O O . ASN A 1 91 ? -5.684 1.361 16.453 1 92.56 91 ASN A O 1
ATOM 710 N N . PRO A 1 92 ? -6.293 0.203 18.25 1 88.12 92 PRO A N 1
ATOM 711 C CA . PRO A 1 92 ? -7.254 -0.611 17.5 1 88.12 92 PRO A CA 1
ATOM 712 C C . PRO A 1 92 ? -8.273 0.232 16.734 1 88.12 92 PRO A C 1
ATOM 714 O O . PRO A 1 92 ? -8.82 -0.219 15.727 1 88.12 92 PRO A O 1
ATOM 717 N N . ALA A 1 93 ? -8.523 1.416 17.156 1 84.56 93 ALA A N 1
ATOM 718 C CA . ALA A 1 93 ? -9.539 2.26 16.531 1 84.56 93 ALA A CA 1
ATOM 719 C C . ALA A 1 93 ? -9.047 2.83 15.203 1 84.56 93 ALA A C 1
ATOM 721 O O . ALA A 1 93 ? -9.844 3.148 14.32 1 84.56 93 ALA A O 1
ATOM 722 N N . ILE A 1 94 ? -7.672 2.934 15 1 90.69 94 ILE A N 1
ATOM 723 C CA . ILE A 1 94 ? -7.207 3.648 13.82 1 90.69 94 ILE A CA 1
ATOM 724 C C . ILE A 1 94 ? -6.059 2.877 13.172 1 90.69 94 ILE A C 1
ATOM 726 O O . ILE A 1 94 ? -5.461 3.346 12.195 1 90.69 94 ILE A O 1
ATOM 730 N N . ARG A 1 95 ? -5.719 1.688 13.648 1 90.94 95 ARG A N 1
ATOM 731 C CA . ARG A 1 95 ? -4.582 0.917 13.148 1 90.94 95 ARG A CA 1
ATOM 732 C C . ARG A 1 95 ? -4.781 0.529 11.688 1 90.94 95 ARG A C 1
ATOM 734 O O . ARG A 1 95 ? -3.818 0.188 11 1 90.94 95 ARG A O 1
ATOM 741 N N . HIS A 1 96 ? -5.984 0.59 11.195 1 88.88 96 HIS A N 1
ATOM 742 C CA . HIS A 1 96 ? -6.281 0.181 9.828 1 88.88 96 HIS A CA 1
ATOM 743 C C . HIS A 1 96 ? -6.059 1.327 8.852 1 88.88 96 HIS A C 1
ATOM 745 O O . HIS A 1 96 ? -6.109 1.13 7.633 1 88.88 96 HIS A O 1
ATOM 751 N N . VAL A 1 97 ? -5.879 2.531 9.352 1 92.12 97 VAL A N 1
ATOM 752 C CA . VAL A 1 97 ? -5.582 3.658 8.477 1 92.12 97 VAL A CA 1
ATOM 753 C C . VAL A 1 97 ? -4.289 3.395 7.711 1 92.12 97 VAL A C 1
ATOM 755 O O . VAL A 1 97 ? -3.254 3.098 8.312 1 92.12 97 VAL A O 1
ATOM 758 N N . PRO A 1 98 ? -4.309 3.449 6.383 1 96.06 98 PRO A N 1
ATOM 759 C CA . PRO A 1 98 ? -3.078 3.258 5.613 1 96.06 98 PRO A CA 1
ATOM 760 C C . PRO A 1 98 ? -2.039 4.344 5.879 1 96.06 98 PRO A C 1
ATOM 762 O O . PRO A 1 98 ? -2.359 5.535 5.82 1 96.06 98 PRO A O 1
ATOM 765 N N . ILE A 1 99 ? -0.842 3.908 6.168 1 97.38 99 ILE A N 1
ATOM 766 C CA . ILE A 1 99 ? 0.253 4.855 6.352 1 97.38 99 ILE A CA 1
ATOM 767 C C . ILE A 1 99 ? 1.379 4.539 5.367 1 97.38 99 ILE A C 1
ATOM 769 O O . ILE A 1 99 ? 1.903 3.422 5.355 1 97.38 99 ILE A O 1
ATOM 773 N N . VAL A 1 100 ? 1.683 5.473 4.52 1 98.19 100 VAL A N 1
ATOM 774 C CA . VAL A 1 100 ? 2.836 5.426 3.627 1 98.19 100 VAL A CA 1
ATOM 775 C C . VAL A 1 100 ? 3.941 6.332 4.164 1 98.19 100 VAL A C 1
ATOM 777 O O . VAL A 1 100 ? 3.77 7.551 4.25 1 98.19 100 VAL A O 1
ATOM 780 N N . MET A 1 101 ? 5.066 5.68 4.578 1 98 101 MET A N 1
ATOM 781 C CA . MET A 1 101 ? 6.23 6.508 4.883 1 98 101 MET A CA 1
ATOM 782 C C . MET A 1 101 ? 6.707 7.254 3.645 1 98 101 MET A C 1
ATOM 784 O O . MET A 1 101 ? 6.965 6.641 2.605 1 98 101 MET A O 1
ATOM 788 N N . PHE A 1 102 ? 6.684 8.547 3.686 1 97.75 102 PHE A N 1
ATOM 789 C CA . PHE A 1 102 ? 7.078 9.414 2.582 1 97.75 102 PHE A CA 1
ATOM 790 C C . PHE A 1 102 ? 8.219 10.336 2.996 1 97.75 102 PHE A C 1
ATOM 792 O O . PHE A 1 102 ? 7.988 11.398 3.568 1 97.75 102 PHE A O 1
ATOM 799 N N . THR A 1 103 ? 9.5 9.922 2.707 1 95.75 103 THR A N 1
ATOM 800 C CA . THR A 1 103 ? 10.648 10.57 3.324 1 95.75 103 THR A CA 1
ATOM 801 C C . THR A 1 103 ? 11.828 10.617 2.354 1 95.75 103 THR A C 1
ATOM 803 O O . THR A 1 103 ? 11.844 9.898 1.354 1 95.75 103 THR A O 1
ATOM 806 N N . ALA A 1 104 ? 12.742 11.516 2.639 1 90.56 104 ALA A N 1
ATOM 807 C CA . ALA A 1 104 ? 13.93 11.672 1.803 1 90.56 104 ALA A CA 1
ATOM 808 C C . ALA A 1 104 ? 14.945 10.562 2.072 1 90.56 104 ALA A C 1
ATOM 810 O O . ALA A 1 104 ? 15.797 10.266 1.229 1 90.56 104 ALA A O 1
ATOM 811 N N . SER A 1 105 ? 14.859 9.93 3.172 1 86 105 SER A N 1
ATOM 812 C CA . SER A 1 105 ? 15.867 8.961 3.588 1 86 105 SER A CA 1
ATOM 813 C C . SER A 1 105 ? 15.523 7.559 3.096 1 86 105 SER A C 1
ATOM 815 O O . SER A 1 105 ? 14.352 7.168 3.088 1 86 105 SER A O 1
ATOM 817 N N . CYS A 1 106 ? 16.531 6.766 2.684 1 83 106 CYS A N 1
ATOM 818 C CA . CYS A 1 106 ? 16.375 5.375 2.264 1 83 106 CYS A CA 1
ATOM 819 C C . CYS A 1 106 ? 17.219 4.449 3.127 1 83 106 CYS A C 1
ATOM 821 O O . CYS A 1 106 ? 17.781 3.465 2.633 1 83 106 CYS A O 1
ATOM 823 N N . GLU A 1 107 ? 17.344 4.734 4.41 1 84.69 107 GLU A N 1
ATOM 824 C CA . GLU A 1 107 ? 18.141 3.879 5.293 1 84.69 107 GLU A CA 1
ATOM 825 C C . GLU A 1 107 ? 17.438 2.549 5.547 1 84.69 107 GLU A C 1
ATOM 827 O O . GLU A 1 107 ? 16.281 2.525 5.988 1 84.69 107 GLU A O 1
ATOM 832 N N . ASP A 1 108 ? 18.172 1.471 5.32 1 84.06 108 ASP A N 1
ATOM 833 C CA . ASP A 1 108 ? 17.625 0.123 5.434 1 84.06 108 ASP A CA 1
ATOM 834 C C . ASP A 1 108 ? 16.969 -0.089 6.797 1 84.06 108 ASP A C 1
ATOM 836 O O . ASP A 1 108 ? 15.891 -0.668 6.887 1 84.06 108 ASP A O 1
ATOM 840 N N . ASN A 1 109 ? 17.656 0.373 7.789 1 88.25 109 ASN A N 1
ATOM 841 C CA . ASN A 1 109 ? 17.109 0.186 9.133 1 88.25 109 ASN A CA 1
ATOM 842 C C . ASN A 1 109 ? 15.766 0.876 9.297 1 88.25 109 ASN A C 1
ATOM 844 O O . ASN A 1 109 ? 14.867 0.351 9.961 1 88.25 109 ASN A O 1
ATOM 848 N N . ASP A 1 110 ? 15.578 2.02 8.727 1 90.94 110 ASP A N 1
ATOM 849 C CA . ASP A 1 110 ? 14.305 2.738 8.789 1 90.94 110 ASP A CA 1
ATOM 850 C C . ASP A 1 110 ? 13.211 1.984 8.039 1 90.94 110 ASP A C 1
ATOM 852 O O . ASP A 1 110 ? 12.07 1.914 8.508 1 90.94 110 ASP A O 1
ATOM 856 N N . ILE A 1 111 ? 13.609 1.469 6.945 1 90.69 111 ILE A N 1
ATOM 857 C CA . ILE A 1 111 ? 12.664 0.715 6.129 1 90.69 111 ILE A CA 1
ATOM 858 C C . ILE A 1 111 ? 12.188 -0.517 6.898 1 90.69 111 ILE A C 1
ATOM 860 O O . ILE A 1 111 ? 10.984 -0.732 7.059 1 90.69 111 ILE A O 1
ATOM 864 N N . ILE A 1 112 ? 13.109 -1.258 7.457 1 89.44 112 ILE A N 1
ATOM 865 C CA . ILE A 1 112 ? 12.797 -2.469 8.211 1 89.44 112 ILE A CA 1
ATOM 866 C C . ILE A 1 112 ? 11.922 -2.119 9.414 1 89.44 112 ILE A C 1
ATOM 868 O O . ILE A 1 112 ? 10.867 -2.723 9.609 1 89.44 112 ILE A O 1
ATOM 872 N N . LEU A 1 113 ? 12.305 -1.125 10.117 1 93.12 113 LEU A N 1
ATOM 873 C CA . LEU A 1 113 ? 11.586 -0.739 11.328 1 93.12 113 LEU A CA 1
ATOM 874 C C . LEU A 1 113 ? 10.188 -0.247 10.992 1 93.12 113 LEU A C 1
ATOM 876 O O . LEU A 1 113 ? 9.227 -0.565 11.703 1 93.12 113 LEU A O 1
ATOM 880 N N . SER A 1 114 ? 10.039 0.489 9.953 1 95.62 114 SER A N 1
ATOM 881 C CA . SER A 1 114 ? 8.734 0.995 9.547 1 95.62 114 SER A CA 1
ATOM 882 C C . SER A 1 114 ? 7.758 -0.147 9.273 1 95.62 114 SER A C 1
ATOM 884 O O . SER A 1 114 ? 6.613 -0.115 9.727 1 95.62 114 SER A O 1
ATOM 886 N N . TYR A 1 115 ? 8.211 -1.151 8.594 1 91.88 115 TYR A N 1
ATOM 887 C CA . TYR A 1 115 ? 7.344 -2.281 8.289 1 91.88 115 TYR A CA 1
ATOM 888 C C . TYR A 1 115 ? 7.047 -3.098 9.539 1 91.88 115 TYR A C 1
ATOM 890 O O . TYR A 1 115 ? 5.926 -3.578 9.727 1 91.88 115 TYR A O 1
ATOM 898 N N . GLU A 1 116 ? 8.008 -3.211 10.375 1 92.12 116 GLU A N 1
ATOM 899 C CA . GLU A 1 116 ? 7.801 -3.924 11.633 1 92.12 116 GLU A CA 1
ATOM 900 C C . GLU A 1 116 ? 6.754 -3.23 12.5 1 92.12 116 GLU A C 1
ATOM 902 O O . GLU A 1 116 ? 5.996 -3.889 13.211 1 92.12 116 GLU A O 1
ATOM 907 N N . LEU A 1 117 ? 6.707 -1.954 12.375 1 94.69 117 LEU A N 1
ATOM 908 C CA . LEU A 1 117 ? 5.762 -1.178 13.172 1 94.69 117 LEU A CA 1
ATOM 909 C C . LEU A 1 117 ? 4.41 -1.089 12.477 1 94.69 117 LEU A C 1
ATOM 911 O O . LEU A 1 117 ? 3.453 -0.545 13.039 1 94.69 117 LEU A O 1
ATOM 915 N N . GLY A 1 118 ? 4.309 -1.568 11.219 1 93.75 118 GLY A N 1
ATOM 916 C CA . GLY A 1 118 ? 3.004 -1.732 10.602 1 93.75 118 GLY A CA 1
ATOM 917 C C . GLY A 1 118 ? 2.766 -0.778 9.445 1 93.75 118 GLY A C 1
ATOM 918 O O . GLY A 1 118 ? 1.626 -0.584 9.023 1 93.75 118 GLY A O 1
ATOM 919 N N . ALA A 1 119 ? 3.854 -0.125 8.961 1 96.38 119 ALA A N 1
ATOM 920 C CA . ALA A 1 119 ? 3.682 0.719 7.781 1 96.38 119 ALA A CA 1
ATOM 921 C C . ALA A 1 119 ? 3.115 -0.081 6.613 1 96.38 119 ALA A C 1
ATOM 923 O O . ALA A 1 119 ? 3.477 -1.244 6.418 1 96.38 119 ALA A O 1
ATOM 924 N N . ASN A 1 120 ? 2.26 0.594 5.852 1 96.38 120 ASN A N 1
ATOM 925 C CA . ASN A 1 120 ? 1.696 -0.081 4.688 1 96.38 120 ASN A CA 1
ATOM 926 C C . ASN A 1 120 ? 2.668 -0.071 3.51 1 96.38 120 ASN A C 1
ATOM 928 O O . ASN A 1 120 ? 2.676 -0.998 2.697 1 96.38 120 ASN A O 1
ATOM 932 N N . ALA A 1 121 ? 3.455 0.973 3.402 1 96.44 121 ALA A N 1
ATOM 933 C CA . ALA A 1 121 ? 4.438 1.16 2.336 1 96.44 121 ALA A CA 1
ATOM 934 C C . ALA A 1 121 ? 5.516 2.156 2.754 1 96.44 121 ALA A C 1
ATOM 936 O O . ALA A 1 121 ? 5.395 2.812 3.791 1 96.44 121 ALA A O 1
ATOM 937 N N . PHE A 1 122 ? 6.586 2.16 1.98 1 96.44 122 PHE A N 1
ATOM 938 C CA . PHE A 1 122 ? 7.723 3.051 2.18 1 96.44 122 PHE A CA 1
ATOM 939 C C . PHE A 1 122 ? 8.188 3.641 0.853 1 96.44 122 PHE A C 1
ATOM 941 O O . PHE A 1 122 ? 8.578 2.904 -0.057 1 96.44 122 PHE A O 1
ATOM 948 N N . VAL A 1 123 ? 8.125 4.973 0.76 1 96.44 123 VAL A N 1
ATOM 949 C CA . VAL A 1 123 ? 8.492 5.652 -0.481 1 96.44 123 VAL A CA 1
ATOM 950 C C . VAL A 1 123 ? 9.578 6.684 -0.207 1 96.44 123 VAL A C 1
ATOM 952 O O . VAL A 1 123 ? 9.43 7.539 0.67 1 96.44 123 VAL A O 1
ATOM 955 N N . VAL A 1 124 ? 10.617 6.582 -0.949 1 95 124 VAL A N 1
ATOM 956 C CA . VAL A 1 124 ? 11.68 7.582 -0.889 1 95 124 VAL A CA 1
ATOM 957 C C . VAL A 1 124 ? 11.367 8.727 -1.848 1 95 124 VAL A C 1
ATOM 959 O O . VAL A 1 124 ? 11.117 8.508 -3.035 1 95 124 VAL A O 1
ATOM 962 N N . LYS A 1 125 ? 11.344 9.922 -1.313 1 96.06 125 LYS A N 1
ATOM 963 C CA . LYS A 1 125 ? 11.078 11.086 -2.148 1 96.06 125 LYS A CA 1
ATOM 964 C C . LYS A 1 125 ? 12.109 11.211 -3.266 1 96.06 125 LYS A C 1
ATOM 966 O O . LYS A 1 125 ? 13.305 11.359 -3.004 1 96.06 125 LYS A O 1
ATOM 971 N N . PRO A 1 126 ? 11.594 11.172 -4.527 1 94.31 126 PRO A N 1
ATOM 972 C CA . PRO A 1 126 ? 12.539 11.453 -5.613 1 94.31 126 PRO A CA 1
ATOM 973 C C . PRO A 1 126 ? 13.148 12.852 -5.516 1 94.31 126 PRO A C 1
ATOM 975 O O . PRO A 1 126 ? 12.492 13.781 -5.047 1 94.31 126 PRO A O 1
ATOM 978 N N . MET A 1 127 ? 14.234 12.992 -6.066 1 90 127 MET A N 1
ATOM 979 C CA . MET A 1 127 ? 14.969 14.25 -5.93 1 90 127 MET A CA 1
ATOM 980 C C . MET A 1 127 ? 14.539 15.25 -6.996 1 90 127 MET A C 1
ATOM 982 O O . MET A 1 127 ? 14.617 16.453 -6.785 1 90 127 MET A O 1
ATOM 986 N N . ASP A 1 128 ? 14.133 14.742 -8.109 1 92.62 128 ASP A N 1
ATOM 987 C CA . ASP A 1 128 ? 13.695 15.602 -9.203 1 92.62 128 ASP A CA 1
ATOM 988 C C . ASP A 1 128 ? 12.195 15.875 -9.125 1 92.62 128 ASP A C 1
ATOM 990 O O . ASP A 1 128 ? 11.422 14.984 -8.766 1 92.62 128 ASP A O 1
ATOM 994 N N . SER A 1 129 ? 11.836 17.094 -9.414 1 92.31 129 SER A N 1
ATOM 995 C CA . SER A 1 129 ? 10.469 17.562 -9.234 1 92.31 129 SER A CA 1
ATOM 996 C C . SER A 1 129 ? 9.5 16.766 -10.109 1 92.31 129 SER A C 1
ATOM 998 O O . SER A 1 129 ? 8.375 16.484 -9.695 1 92.31 129 SER A O 1
ATOM 1000 N N . GLU A 1 130 ? 9.93 16.453 -11.289 1 94.19 130 GLU A N 1
ATOM 1001 C CA . GLU A 1 130 ? 9.055 15.703 -12.188 1 94.19 130 GLU A CA 1
ATOM 1002 C C . GLU A 1 130 ? 8.82 14.289 -11.664 1 94.19 130 GLU A C 1
ATOM 1004 O O . GLU A 1 130 ? 7.684 13.805 -11.656 1 94.19 130 GLU A O 1
ATOM 1009 N N . ALA A 1 131 ? 9.93 13.711 -11.211 1 94.38 131 ALA A N 1
ATOM 1010 C CA . ALA A 1 131 ? 9.828 12.367 -10.656 1 94.38 131 ALA A CA 1
ATOM 1011 C C . ALA A 1 131 ? 9 12.367 -9.375 1 94.38 131 ALA A C 1
ATOM 1013 O O . ALA A 1 131 ? 8.242 11.43 -9.117 1 94.38 131 ALA A O 1
ATOM 1014 N N . LEU A 1 132 ? 9.164 13.422 -8.609 1 96 132 LEU A N 1
ATOM 1015 C CA . LEU A 1 132 ? 8.375 13.547 -7.387 1 96 132 LEU A CA 1
ATOM 1016 C C . LEU A 1 132 ? 6.891 13.68 -7.707 1 96 132 LEU A C 1
ATOM 1018 O O . LEU A 1 132 ? 6.055 13.039 -7.074 1 96 132 LEU A O 1
ATOM 1022 N N . SER A 1 133 ? 6.578 14.469 -8.656 1 95.88 133 SER A N 1
ATOM 1023 C CA . SER A 1 133 ? 5.195 14.648 -9.07 1 95.88 133 SER A CA 1
ATOM 1024 C C . SER A 1 133 ? 4.582 13.336 -9.547 1 95.88 133 SER A C 1
ATOM 1026 O O . SER A 1 133 ? 3.439 13.016 -9.211 1 95.88 133 SER A O 1
ATOM 1028 N N . GLU A 1 134 ? 5.355 12.586 -10.305 1 94.31 134 GLU A N 1
ATOM 1029 C CA . GLU A 1 134 ? 4.879 11.297 -10.797 1 94.31 134 GLU A CA 1
ATOM 1030 C C . GLU A 1 134 ? 4.68 10.305 -9.648 1 94.31 134 GLU A C 1
ATOM 1032 O O . GLU A 1 134 ? 3.707 9.547 -9.641 1 94.31 134 GLU A O 1
ATOM 1037 N N . ALA A 1 135 ? 5.605 10.32 -8.75 1 95.12 135 ALA A N 1
ATOM 1038 C CA . ALA A 1 135 ? 5.492 9.461 -7.578 1 95.12 135 ALA A CA 1
ATOM 1039 C C . ALA A 1 135 ? 4.223 9.766 -6.789 1 95.12 135 ALA A C 1
ATOM 1041 O O . ALA A 1 135 ? 3.484 8.852 -6.414 1 95.12 135 ALA A O 1
ATOM 1042 N N . ILE A 1 136 ? 3.953 11.031 -6.586 1 96.19 136 ILE A N 1
ATOM 1043 C CA . ILE A 1 136 ? 2.789 11.469 -5.82 1 96.19 136 ILE A CA 1
ATOM 1044 C C . ILE A 1 136 ? 1.512 11.102 -6.57 1 96.19 136 ILE A C 1
ATOM 1046 O O . ILE A 1 136 ? 0.522 10.688 -5.965 1 96.19 136 ILE A O 1
ATOM 1050 N N . ARG A 1 137 ? 1.576 11.266 -7.828 1 93.94 137 ARG A N 1
ATOM 1051 C CA . ARG A 1 137 ? 0.422 10.891 -8.641 1 93.94 137 ARG A CA 1
ATOM 1052 C C . ARG A 1 137 ? 0.102 9.406 -8.492 1 93.94 137 ARG A C 1
ATOM 1054 O O . ARG A 1 137 ? -1.054 9.039 -8.289 1 93.94 137 ARG A O 1
ATOM 1061 N N . SER A 1 138 ? 1.126 8.586 -8.617 1 93.44 138 SER A N 1
ATOM 1062 C CA . SER A 1 138 ? 0.945 7.141 -8.484 1 93.44 138 SER A CA 1
ATOM 1063 C C . SER A 1 138 ? 0.459 6.77 -7.09 1 93.44 138 SER A C 1
ATOM 1065 O O . SER A 1 138 ? -0.459 5.961 -6.941 1 93.44 138 SER A O 1
ATOM 1067 N N . LEU A 1 139 ? 1.06 7.371 -6.16 1 95.31 139 LEU A N 1
ATOM 1068 C CA . LEU A 1 139 ? 0.727 7.129 -4.762 1 95.31 139 LEU A CA 1
ATOM 1069 C C . LEU A 1 139 ? -0.725 7.5 -4.477 1 95.31 139 LEU A C 1
ATOM 1071 O O . LEU A 1 139 ? -1.475 6.699 -3.914 1 95.31 139 LEU A O 1
ATOM 1075 N N . SER A 1 140 ? -1.147 8.656 -4.871 1 93.69 140 SER A N 1
ATOM 1076 C CA . SER A 1 140 ? -2.492 9.141 -4.57 1 93.69 140 SER A CA 1
ATOM 1077 C C . SER A 1 140 ? -3.545 8.359 -5.352 1 93.69 140 SER A C 1
ATOM 1079 O O . SER A 1 140 ? -4.625 8.07 -4.832 1 93.69 140 SER A O 1
ATOM 1081 N N . ALA A 1 141 ? -3.23 8.047 -6.582 1 91.56 141 ALA A N 1
ATOM 1082 C CA . ALA A 1 141 ? -4.172 7.281 -7.398 1 91.56 141 ALA A CA 1
ATOM 1083 C C . ALA A 1 141 ? -4.48 5.93 -6.758 1 91.56 141 ALA A C 1
ATOM 1085 O O . ALA A 1 141 ? -5.637 5.496 -6.734 1 91.56 141 ALA A O 1
ATOM 1086 N N . PHE A 1 142 ? -3.529 5.375 -6.211 1 94.19 142 PHE A N 1
ATOM 1087 C CA . PHE A 1 142 ? -3.729 4.059 -5.621 1 94.19 142 PHE A CA 1
ATOM 1088 C C . PHE A 1 142 ? -4.477 4.164 -4.297 1 94.19 142 PHE A C 1
ATOM 1090 O O . PHE A 1 142 ? -5.527 3.543 -4.121 1 94.19 142 PHE A O 1
ATOM 1097 N N . TRP A 1 143 ? -4.02 4.938 -3.402 1 94.38 143 TRP A N 1
ATOM 1098 C CA . TRP A 1 143 ? -4.523 4.941 -2.033 1 94.38 143 TRP A CA 1
ATOM 1099 C C . TRP A 1 143 ? -5.836 5.711 -1.938 1 94.38 143 TRP A C 1
ATOM 1101 O O . TRP A 1 143 ? -6.695 5.387 -1.113 1 94.38 143 TRP A O 1
ATOM 1111 N N . ALA A 1 144 ? -6 6.723 -2.764 1 89.75 144 ALA A N 1
ATOM 1112 C CA . ALA A 1 144 ? -7.207 7.543 -2.678 1 89.75 144 ALA A CA 1
ATOM 1113 C C . ALA A 1 144 ? -8.328 6.961 -3.537 1 89.75 144 ALA A C 1
ATOM 1115 O O . ALA A 1 144 ? -9.508 7.113 -3.217 1 89.75 144 ALA A O 1
ATOM 1116 N N . SER A 1 145 ? -8.008 6.242 -4.551 1 88.06 145 SER A N 1
ATOM 1117 C CA . SER A 1 145 ? -9.047 5.879 -5.508 1 88.06 145 SER A CA 1
ATOM 1118 C C . SER A 1 145 ? -9.25 4.367 -5.555 1 88.06 145 SER A C 1
ATOM 1120 O O . SER A 1 145 ? -10.336 3.896 -5.898 1 88.06 145 SER A O 1
ATOM 1122 N N . LEU A 1 146 ? -8.242 3.604 -5.234 1 91.5 146 LEU A N 1
ATOM 1123 C CA . LEU A 1 146 ? -8.336 2.166 -5.473 1 91.5 146 LEU A CA 1
ATOM 1124 C C . LEU A 1 146 ? -8.453 1.403 -4.16 1 91.5 146 LEU A C 1
ATOM 1126 O O . LEU A 1 146 ? -9.273 0.491 -4.039 1 91.5 146 LEU A O 1
ATOM 1130 N N . ASN A 1 147 ? -7.629 1.765 -3.201 1 94.69 147 ASN A N 1
ATOM 1131 C CA . ASN A 1 147 ? -7.578 1.032 -1.94 1 94.69 147 ASN A CA 1
ATOM 1132 C C . ASN A 1 147 ? -8.867 1.197 -1.144 1 94.69 147 ASN A C 1
ATOM 1134 O O . ASN A 1 147 ? -9.406 2.303 -1.042 1 94.69 147 ASN A O 1
ATOM 1138 N N . GLN A 1 148 ? -9.305 0.057 -0.635 1 89.12 148 GLN A N 1
ATOM 1139 C CA . GLN A 1 148 ? -10.492 0.07 0.218 1 89.12 148 GLN A CA 1
ATOM 1140 C C . GLN A 1 148 ? -10.109 -0.03 1.691 1 89.12 148 GLN A C 1
ATOM 1142 O O . GLN A 1 148 ? -9.234 -0.821 2.061 1 89.12 148 GLN A O 1
ATOM 1147 N N . SER A 1 149 ? -10.703 0.793 2.451 1 83.69 149 SER A N 1
ATOM 1148 C CA . SER A 1 149 ? -10.555 0.725 3.9 1 83.69 149 SER A CA 1
ATOM 1149 C C . SER A 1 149 ? -11.797 0.122 4.555 1 83.69 149 SER A C 1
ATOM 1151 O O . SER A 1 149 ? -12.859 0.039 3.93 1 83.69 149 SER A O 1
ATOM 1153 N N . PRO A 1 150 ? -11.758 -0.54 5.664 1 72.88 150 PRO A N 1
ATOM 1154 C CA . PRO A 1 150 ? -12.914 -1.161 6.309 1 72.88 150 PRO A CA 1
ATOM 1155 C C . PRO A 1 150 ? -14.141 -0.258 6.309 1 72.88 150 PRO A C 1
ATOM 1157 O O . PRO A 1 150 ? -15.273 -0.745 6.188 1 72.88 150 PRO A O 1
ATOM 1160 N N . ALA A 1 151 ? -14.188 0.979 6.32 1 63.16 151 ALA A N 1
ATOM 1161 C CA . ALA A 1 151 ? -15.383 1.816 6.375 1 63.16 151 ALA A CA 1
ATOM 1162 C C . ALA A 1 151 ? -15.828 2.229 4.977 1 63.16 151 ALA A C 1
ATOM 1164 O O . ALA A 1 151 ? -16.891 2.82 4.809 1 63.16 151 ALA A O 1
ATOM 1165 N N . SER A 1 152 ? -15.211 1.798 3.883 1 57.69 152 SER A N 1
ATOM 1166 C CA . SER A 1 152 ? -15.469 2.32 2.545 1 57.69 152 SER A CA 1
ATOM 1167 C C . SER A 1 152 ? -16.453 1.427 1.786 1 57.69 152 SER A C 1
ATOM 1169 O O . SER A 1 152 ? -17.141 1.887 0.872 1 57.69 152 SER A O 1
ATOM 1171 N N . CYS A 1 153 ? -16.547 0.077 1.877 1 51.47 153 CYS A N 1
ATOM 1172 C CA . CYS A 1 153 ? -17.359 -0.727 0.969 1 51.47 153 CYS A CA 1
ATOM 1173 C C . CYS A 1 153 ? -18.828 -0.336 1.059 1 51.47 153 CYS A C 1
ATOM 1175 O O . CYS A 1 153 ? -19.656 -0.832 0.291 1 51.47 153 CYS A O 1
ATOM 1177 N N . PHE A 1 154 ? -19.359 0.394 1.925 1 42.19 154 PHE A N 1
ATOM 1178 C CA . PHE A 1 154 ? -20.797 0.627 1.986 1 42.19 154 PHE A CA 1
ATOM 1179 C C . PHE A 1 154 ? -21.25 1.564 0.869 1 42.19 154 PHE A C 1
ATOM 1181 O O . PHE A 1 154 ? -22.359 2.102 0.906 1 42.19 154 PHE A O 1
ATOM 1188 N N . GLN A 1 155 ? -20.719 1.639 -0.181 1 36.97 155 GLN A N 1
ATOM 1189 C CA . GLN A 1 155 ? -21.469 2.578 -1.011 1 36.97 155 GLN A CA 1
ATOM 1190 C C . GLN A 1 155 ? -22.859 2.041 -1.333 1 36.97 155 GLN A C 1
ATOM 1192 O O . GLN A 1 155 ? -23.859 2.76 -1.201 1 36.97 155 GLN A O 1
ATOM 1197 N N . GLY A 1 156 ? -22.984 1.14 -2.48 1 33.25 156 GLY A N 1
ATOM 1198 C CA . GLY A 1 156 ? -24.125 1.172 -3.387 1 33.25 156 GLY A CA 1
ATOM 1199 C C . GLY A 1 156 ? -25.406 0.672 -2.752 1 33.25 156 GLY A C 1
ATOM 1200 O O . GLY A 1 156 ? -26.453 0.679 -3.387 1 33.25 156 GLY A O 1
ATOM 1201 N N . LEU A 1 157 ? -25.562 -0.285 -1.903 1 29.12 157 LEU A N 1
ATOM 1202 C CA . LEU A 1 157 ? -26.906 -0.861 -1.815 1 29.12 157 LEU A CA 1
ATOM 1203 C C . LEU A 1 157 ? -27.859 0.098 -1.118 1 29.12 157 LEU A C 1
ATOM 1205 O O . LEU A 1 157 ? -28.734 -0.333 -0.358 1 29.12 157 LEU A O 1
ATOM 1209 N N . ALA A 1 158 ? -27.797 1.294 -0.971 1 29.89 158 ALA A N 1
ATOM 1210 C CA . ALA A 1 158 ? -29.031 1.919 -0.509 1 29.89 158 ALA A CA 1
ATOM 1211 C C . ALA A 1 158 ? -30.109 1.876 -1.591 1 29.89 158 ALA A C 1
ATOM 1213 O O . ALA A 1 158 ? -30.328 2.857 -2.309 1 29.89 158 ALA A O 1
ATOM 1214 N N . ALA A 1 159 ? -30.219 0.849 -2.51 1 27.11 159 ALA A N 1
ATOM 1215 C CA . ALA A 1 159 ? -31.547 0.92 -3.104 1 27.11 159 ALA A CA 1
ATOM 1216 C C . ALA A 1 159 ? -32.625 0.566 -2.08 1 27.11 159 ALA A C 1
ATOM 1218 O O . ALA A 1 159 ? -32.438 -0.336 -1.261 1 27.11 159 ALA A O 1
ATOM 1219 N N . PRO A 1 160 ? -33.562 1.517 -1.751 1 27.45 160 PRO A N 1
ATOM 1220 C CA . PRO A 1 160 ? -34.781 1.157 -1.022 1 27.45 160 PRO A CA 1
ATOM 1221 C C . PRO A 1 160 ? -35.438 -0.095 -1.579 1 27.45 160 PRO A C 1
ATOM 1223 O O . PRO A 1 160 ? -35.375 -0.346 -2.785 1 27.45 160 PRO A O 1
ATOM 1226 N N . PHE A 1 161 ? -35.312 -1.228 -0.993 1 23.72 161 PHE A N 1
ATOM 1227 C CA . PHE A 1 161 ? -36.406 -2.186 -1.224 1 23.72 161 PHE A CA 1
ATOM 1228 C C . PHE A 1 161 ? -37.75 -1.481 -1.266 1 23.72 161 PHE A C 1
ATOM 1230 O O . PHE A 1 161 ? -38.188 -0.885 -0.275 1 23.72 161 PHE A O 1
ATOM 1237 N N . ARG A 1 162 ? -38.094 -0.728 -2.32 1 21.55 162 ARG A N 1
ATOM 1238 C CA . ARG A 1 162 ? -39.531 -0.815 -2.539 1 21.55 162 ARG A CA 1
ATOM 1239 C C . ARG A 1 162 ? -39.938 -2.182 -3.092 1 21.55 162 ARG A C 1
ATOM 1241 O O . ARG A 1 162 ? -39.219 -2.754 -3.912 1 21.55 162 ARG A O 1
ATOM 1248 N N . MET B 1 1 ? 40.75 -9.492 -3.693 1 21.38 1 MET B N 1
ATOM 1249 C CA . MET B 1 1 ? 39.938 -8.375 -4.148 1 21.38 1 MET B CA 1
ATOM 1250 C C . MET B 1 1 ? 38.469 -8.781 -4.285 1 21.38 1 MET B C 1
ATOM 1252 O O . MET B 1 1 ? 38.094 -9.516 -5.207 1 21.38 1 MET B O 1
ATOM 1256 N N . ARG B 1 2 ? 37.844 -9.203 -3.23 1 22.25 2 ARG B N 1
ATOM 1257 C CA . ARG B 1 2 ? 36.594 -9.977 -3.164 1 22.25 2 ARG B CA 1
ATOM 1258 C C . ARG B 1 2 ? 35.438 -9.219 -3.805 1 22.25 2 ARG B C 1
ATOM 1260 O O . ARG B 1 2 ? 35.25 -8.023 -3.547 1 22.25 2 ARG B O 1
ATOM 1267 N N . GLU B 1 3 ? 35.281 -9.609 -5.066 1 24.56 3 GLU B N 1
ATOM 1268 C CA . GLU B 1 3 ? 34.219 -9.016 -5.895 1 24.56 3 GLU B CA 1
ATOM 1269 C C . GLU B 1 3 ? 32.906 -8.867 -5.113 1 24.56 3 GLU B C 1
ATOM 1271 O O . GLU B 1 3 ? 32.406 -9.844 -4.562 1 24.56 3 GLU B O 1
ATOM 1276 N N . VAL B 1 4 ? 32.875 -7.926 -4.332 1 26.3 4 VAL B N 1
ATOM 1277 C CA . VAL B 1 4 ? 31.609 -7.637 -3.697 1 26.3 4 VAL B CA 1
ATOM 1278 C C . VAL B 1 4 ? 30.469 -7.832 -4.703 1 26.3 4 VAL B C 1
ATOM 1280 O O . VAL B 1 4 ? 30.406 -7.121 -5.711 1 26.3 4 VAL B O 1
ATOM 1283 N N . ARG B 1 5 ? 30.203 -9.094 -5.098 1 27 5 ARG B N 1
ATOM 1284 C CA . ARG B 1 5 ? 29.094 -9.43 -6 1 27 5 ARG B CA 1
ATOM 1285 C C . ARG B 1 5 ? 27.875 -8.578 -5.707 1 27 5 ARG B C 1
ATOM 1287 O O . ARG B 1 5 ? 27.328 -8.617 -4.602 1 27 5 ARG B O 1
ATOM 1294 N N . VAL B 1 6 ? 27.984 -7.328 -5.996 1 31.33 6 VAL B N 1
ATOM 1295 C CA . VAL B 1 6 ? 26.75 -6.547 -6.094 1 31.33 6 VAL B CA 1
ATOM 1296 C C . VAL B 1 6 ? 25.656 -7.391 -6.746 1 31.33 6 VAL B C 1
ATOM 1298 O O . VAL B 1 6 ? 25.766 -7.762 -7.914 1 31.33 6 VAL B O 1
ATOM 1301 N N . THR B 1 7 ? 25.328 -8.586 -6.27 1 31.52 7 THR B N 1
ATOM 1302 C CA . THR B 1 7 ? 24.219 -9.312 -6.895 1 31.52 7 THR B CA 1
ATOM 1303 C C . THR B 1 7 ? 23.219 -8.336 -7.512 1 31.52 7 THR B C 1
ATOM 1305 O O . THR B 1 7 ? 22.75 -7.418 -6.84 1 31.52 7 THR B O 1
ATOM 1308 N N . THR B 1 8 ? 23.562 -7.766 -8.664 1 37.12 8 THR B N 1
ATOM 1309 C CA . THR B 1 8 ? 22.656 -7.055 -9.547 1 37.12 8 THR B CA 1
ATOM 1310 C C . THR B 1 8 ? 21.203 -7.484 -9.297 1 37.12 8 THR B C 1
ATOM 1312 O O . THR B 1 8 ? 20.766 -8.516 -9.805 1 37.12 8 THR B O 1
ATOM 1315 N N . SER B 1 9 ? 20.828 -7.742 -8.141 1 45.66 9 SER B N 1
ATOM 1316 C CA . SER B 1 9 ? 19.578 -8.375 -7.699 1 45.66 9 SER B CA 1
ATOM 1317 C C . SER B 1 9 ? 18.406 -7.938 -8.555 1 45.66 9 SER B C 1
ATOM 1319 O O . SER B 1 9 ? 18.188 -6.738 -8.758 1 45.66 9 SER B O 1
ATOM 1321 N N . ALA B 1 10 ? 18.094 -8.688 -9.609 1 55.88 10 ALA B N 1
ATOM 1322 C CA . ALA B 1 10 ? 16.922 -8.633 -10.492 1 55.88 10 ALA B CA 1
ATOM 1323 C C . ALA B 1 10 ? 15.727 -8.023 -9.773 1 55.88 10 ALA B C 1
ATOM 1325 O O . ALA B 1 10 ? 15.625 -8.086 -8.547 1 55.88 10 ALA B O 1
ATOM 1326 N N . LEU B 1 11 ? 15.078 -6.91 -10.5 1 79.94 11 LEU B N 1
ATOM 1327 C CA . LEU B 1 11 ? 13.836 -6.316 -10.008 1 79.94 11 LEU B CA 1
ATOM 1328 C C . LEU B 1 11 ? 12.891 -7.395 -9.492 1 79.94 11 LEU B C 1
ATOM 1330 O O . LEU B 1 11 ? 12.797 -8.477 -10.078 1 79.94 11 LEU B O 1
ATOM 1334 N N . LYS B 1 12 ? 12.508 -7.289 -8.32 1 88.31 12 LYS B N 1
ATOM 1335 C CA . LYS B 1 12 ? 11.57 -8.227 -7.715 1 88.31 12 LYS B CA 1
ATOM 1336 C C . LYS B 1 12 ? 10.328 -8.398 -8.586 1 88.31 12 LYS B C 1
ATOM 1338 O O . LYS B 1 12 ? 9.812 -7.43 -9.141 1 88.31 12 LYS B O 1
ATOM 1343 N N . PRO B 1 13 ? 9.961 -9.633 -8.789 1 92.31 13 PRO B N 1
ATOM 1344 C CA . PRO B 1 13 ? 8.758 -9.852 -9.594 1 92.31 13 PRO B CA 1
ATOM 1345 C C . PRO B 1 13 ? 7.48 -9.469 -8.859 1 92.31 13 PRO B C 1
ATOM 1347 O O . PRO B 1 13 ? 7.508 -9.211 -7.656 1 92.31 13 PRO B O 1
ATOM 1350 N N . ILE B 1 14 ? 6.398 -9.375 -9.633 1 95.69 14 ILE B N 1
ATOM 1351 C CA . ILE B 1 14 ? 5.047 -9.32 -9.094 1 95.69 14 ILE B CA 1
ATOM 1352 C C . ILE B 1 14 ? 4.457 -10.734 -9.031 1 95.69 14 ILE B C 1
ATOM 1354 O O . ILE B 1 14 ? 4.473 -11.461 -10.023 1 95.69 14 ILE B O 1
ATOM 1358 N N . LEU B 1 15 ? 4.027 -11.164 -7.879 1 96.94 15 LEU B N 1
ATOM 1359 C CA . LEU B 1 15 ? 3.359 -12.453 -7.742 1 96.94 15 LEU B CA 1
ATOM 1360 C C . LEU B 1 15 ? 1.845 -12.297 -7.832 1 96.94 15 LEU B C 1
ATOM 1362 O O . LEU B 1 15 ? 1.243 -11.586 -7.02 1 96.94 15 LEU B O 1
ATOM 1366 N N . VAL B 1 16 ? 1.245 -12.906 -8.852 1 98.19 16 VAL B N 1
ATOM 1367 C CA . VAL B 1 16 ? -0.205 -12.914 -9.016 1 98.19 16 VAL B CA 1
ATOM 1368 C C . VAL B 1 16 ? -0.768 -14.266 -8.578 1 98.19 16 VAL B C 1
ATOM 1370 O O . VAL B 1 16 ? -0.427 -15.305 -9.148 1 98.19 16 VAL B O 1
ATOM 1373 N N . VAL B 1 17 ? -1.61 -14.242 -7.539 1 98.56 17 VAL B N 1
ATOM 1374 C CA . VAL B 1 17 ? -2.252 -15.453 -7.047 1 98.56 17 VAL B CA 1
ATOM 1375 C C . VAL B 1 17 ? -3.734 -15.445 -7.418 1 98.56 17 VAL B C 1
ATOM 1377 O O . VAL B 1 17 ? -4.523 -14.719 -6.812 1 98.56 17 VAL B O 1
ATOM 1380 N N . GLU B 1 18 ? -4.102 -16.234 -8.391 1 98.31 18 GLU B N 1
ATOM 1381 C CA . GLU B 1 18 ? -5.422 -16.219 -9.016 1 98.31 18 GLU B CA 1
ATOM 1382 C C . GLU B 1 18 ? -5.777 -17.578 -9.594 1 98.31 18 GLU B C 1
ATOM 1384 O O . GLU B 1 18 ? -5.008 -18.156 -10.375 1 98.31 18 GLU B O 1
ATOM 1389 N N . ASP B 1 19 ? -6.941 -18.078 -9.195 1 98.12 19 ASP B N 1
ATOM 1390 C CA . ASP B 1 19 ? -7.309 -19.406 -9.68 1 98.12 19 ASP B CA 1
ATOM 1391 C C . ASP B 1 19 ? -8.234 -19.312 -10.898 1 98.12 19 ASP B C 1
ATOM 1393 O O . ASP B 1 19 ? -8.297 -20.234 -11.703 1 98.12 19 ASP B O 1
ATOM 1397 N N . ASN B 1 20 ? -8.992 -18.234 -11.023 1 97.31 20 ASN B N 1
ATOM 1398 C CA . ASN B 1 20 ? -9.891 -18.047 -12.156 1 97.31 20 ASN B CA 1
ATOM 1399 C C . ASN B 1 20 ? -9.117 -17.719 -13.43 1 97.31 20 ASN B C 1
ATOM 1401 O O . ASN B 1 20 ? -8.453 -16.672 -13.508 1 97.31 20 ASN B O 1
ATOM 1405 N N . PRO B 1 21 ? -9.18 -18.609 -14.391 1 97.31 21 PRO B N 1
ATOM 1406 C CA . PRO B 1 21 ? -8.359 -1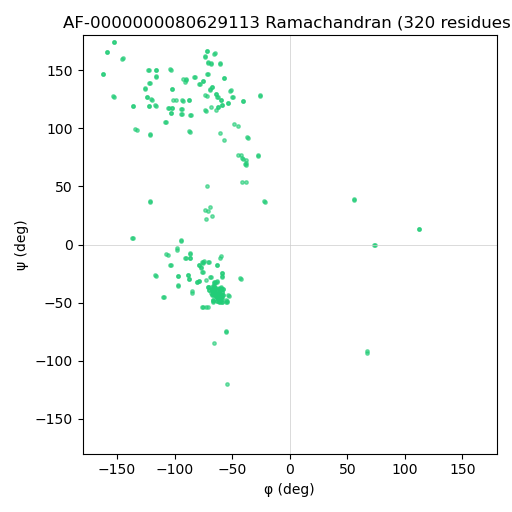8.406 -15.586 1 97.31 21 PRO B CA 1
ATOM 1407 C C . PRO B 1 21 ? -8.68 -17.109 -16.312 1 97.31 21 PRO B C 1
ATOM 1409 O O . PRO B 1 21 ? -7.785 -16.484 -16.891 1 97.31 21 PRO B O 1
ATOM 1412 N N . ARG B 1 22 ? -9.914 -16.781 -16.312 1 96.06 22 ARG B N 1
ATOM 1413 C CA . ARG B 1 22 ? -10.297 -15.547 -16.984 1 96.06 22 ARG B CA 1
ATOM 1414 C C . ARG B 1 22 ? -9.727 -14.328 -16.266 1 96.06 22 ARG B C 1
ATOM 1416 O O . ARG B 1 22 ? -9.133 -13.453 -16.906 1 96.06 22 ARG B O 1
ATOM 1423 N N . ASP B 1 23 ? -9.891 -14.234 -14.977 1 96.38 23 ASP B N 1
ATOM 1424 C CA . ASP B 1 23 ? -9.344 -13.133 -14.188 1 96.38 23 ASP B CA 1
ATOM 1425 C C . ASP B 1 23 ? -7.82 -13.07 -14.32 1 96.38 23 ASP B C 1
ATOM 1427 O O . ASP B 1 23 ? -7.246 -11.984 -14.422 1 96.38 23 ASP B O 1
ATOM 1431 N N . LEU B 1 24 ? -7.219 -14.234 -14.305 1 97.56 24 LEU B N 1
ATOM 1432 C CA . LEU B 1 24 ? -5.766 -14.297 -14.438 1 97.56 24 LEU B CA 1
ATOM 1433 C C . LEU B 1 24 ? -5.316 -13.719 -15.781 1 97.56 24 LEU B C 1
ATOM 1435 O O . LEU B 1 24 ? -4.402 -12.891 -15.828 1 97.56 24 LEU B O 1
ATOM 1439 N N . GLU B 1 25 ? -5.961 -14.148 -16.781 1 96.94 25 GLU B N 1
ATOM 1440 C CA . GLU B 1 25 ? -5.613 -13.688 -18.125 1 96.94 25 GLU B CA 1
ATOM 1441 C C . GLU B 1 25 ? -5.746 -12.172 -18.234 1 96.94 25 GLU B C 1
ATOM 1443 O O . GLU B 1 25 ? -4.859 -11.5 -18.766 1 96.94 25 GLU B O 1
ATOM 1448 N N . LEU B 1 26 ? -6.852 -11.625 -17.75 1 96.38 26 LEU B N 1
ATOM 1449 C CA . LEU B 1 26 ? -7.094 -10.188 -17.797 1 96.38 26 LEU B CA 1
ATOM 1450 C C . LEU B 1 26 ? -6.043 -9.438 -16.984 1 96.38 26 LEU B C 1
ATOM 1452 O O . LEU B 1 26 ? -5.551 -8.391 -17.438 1 96.38 26 LEU B O 1
ATOM 1456 N N . THR B 1 27 ? -5.676 -9.922 -15.82 1 97.12 27 THR B N 1
ATOM 1457 C CA . THR B 1 27 ? -4.676 -9.297 -14.961 1 97.12 27 THR B CA 1
ATOM 1458 C C . THR B 1 27 ? -3.311 -9.289 -15.641 1 97.12 27 THR B C 1
ATOM 1460 O O . THR B 1 27 ? -2.633 -8.258 -15.68 1 97.12 27 THR B O 1
ATOM 1463 N N . LEU B 1 28 ? -2.949 -10.414 -16.25 1 97.06 28 LEU B N 1
ATOM 1464 C CA . LEU B 1 28 ? -1.652 -10.539 -16.906 1 97.06 28 LEU B CA 1
ATOM 1465 C C . LEU B 1 28 ? -1.57 -9.625 -18.125 1 97.06 28 LEU B C 1
ATOM 1467 O O . LEU B 1 28 ? -0.538 -9 -18.359 1 97.06 28 LEU B O 1
ATOM 1471 N N . ALA B 1 29 ? -2.648 -9.617 -18.891 1 96.38 29 ALA B N 1
ATOM 1472 C CA . ALA B 1 29 ? -2.68 -8.742 -20.062 1 96.38 29 ALA B CA 1
ATOM 1473 C C . ALA B 1 29 ? -2.465 -7.285 -19.656 1 96.38 29 ALA B C 1
ATOM 1475 O O . ALA B 1 29 ? -1.705 -6.562 -20.312 1 96.38 29 ALA B O 1
ATOM 1476 N N . ALA B 1 30 ? -3.129 -6.867 -18.562 1 96.19 30 ALA B N 1
ATOM 1477 C CA . ALA B 1 30 ? -2.998 -5.496 -18.078 1 96.19 30 ALA B CA 1
ATOM 1478 C C . ALA B 1 30 ? -1.58 -5.227 -17.578 1 96.19 30 ALA B C 1
ATOM 1480 O O . ALA B 1 30 ? -1.017 -4.16 -17.844 1 96.19 30 ALA B O 1
ATOM 1481 N N . LEU B 1 31 ? -0.976 -6.16 -16.906 1 96.38 31 LEU B N 1
ATOM 1482 C CA . LEU B 1 31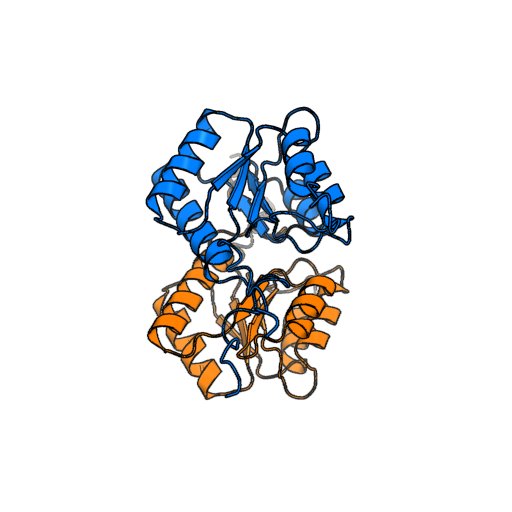 ? 0.377 -6 -16.375 1 96.38 31 LEU B CA 1
ATOM 1483 C C . LEU B 1 31 ? 1.389 -5.895 -17.516 1 96.38 31 LEU B C 1
ATOM 1485 O O . LEU B 1 31 ? 2.338 -5.109 -17.438 1 96.38 31 LEU B O 1
ATOM 1489 N N . ARG B 1 32 ? 1.188 -6.672 -18.516 1 93.75 32 ARG B N 1
ATOM 1490 C CA . ARG B 1 32 ? 2.102 -6.664 -19.656 1 93.75 32 ARG B CA 1
ATOM 1491 C C . ARG B 1 32 ? 2.059 -5.324 -20.375 1 93.75 32 ARG B C 1
ATOM 1493 O O . ARG B 1 32 ? 3.078 -4.852 -20.891 1 93.75 32 ARG B O 1
ATOM 1500 N N . LYS B 1 33 ? 0.925 -4.738 -20.375 1 93.44 33 LYS B N 1
ATOM 1501 C CA . LYS B 1 33 ? 0.758 -3.445 -21.031 1 93.44 33 LYS B CA 1
ATOM 1502 C C . LYS B 1 33 ? 1.511 -2.348 -20.281 1 93.44 33 LYS B C 1
ATOM 1504 O O . LYS B 1 33 ? 1.847 -1.312 -20.859 1 93.44 33 LYS B O 1
ATOM 1509 N N . CYS B 1 34 ? 1.703 -2.498 -18.984 1 89.81 34 CYS B N 1
ATOM 1510 C CA . CYS B 1 34 ? 2.357 -1.489 -18.156 1 89.81 34 CYS B CA 1
ATOM 1511 C C . CYS B 1 34 ? 3.848 -1.41 -18.469 1 89.81 34 CYS B C 1
ATOM 1513 O O . CYS B 1 34 ? 4.508 -0.43 -18.125 1 89.81 34 CYS B O 1
ATOM 1515 N N . LYS B 1 35 ? 4.48 -2.33 -19.141 1 83.38 35 LYS B N 1
ATOM 1516 C CA . LYS B 1 35 ? 5.887 -2.373 -19.547 1 83.38 35 LYS B CA 1
ATOM 1517 C C . LYS B 1 35 ? 6.805 -2.236 -18.328 1 83.38 35 LYS B C 1
ATOM 1519 O O . LYS B 1 35 ? 7.766 -1.462 -18.359 1 83.38 35 LYS B O 1
ATOM 1524 N N . LEU B 1 36 ? 6.445 -2.854 -17.25 1 86.06 36 LEU B N 1
ATOM 1525 C CA . LEU B 1 36 ? 7.285 -2.885 -16.062 1 86.06 36 LEU B CA 1
ATOM 1526 C C . LEU B 1 36 ? 8.5 -3.785 -16.281 1 86.06 36 LEU B C 1
ATOM 1528 O O . LEU B 1 36 ? 8.43 -4.754 -17.047 1 86.06 36 LEU B O 1
ATOM 1532 N N . SER B 1 37 ? 9.602 -3.432 -15.688 1 86.69 37 SER B N 1
ATOM 1533 C CA . SER B 1 37 ? 10.797 -4.262 -15.758 1 86.69 37 SER B CA 1
ATOM 1534 C C . SER B 1 37 ? 10.688 -5.477 -14.844 1 86.69 37 SER B C 1
ATOM 1536 O O . SER B 1 37 ? 11.438 -6.441 -14.992 1 86.69 37 SER B O 1
ATOM 1538 N N . ASN B 1 38 ? 9.766 -5.43 -13.977 1 89.5 38 ASN B N 1
ATOM 1539 C CA . ASN B 1 38 ? 9.539 -6.527 -13.047 1 89.5 38 ASN B CA 1
ATOM 1540 C C . ASN B 1 38 ? 8.992 -7.762 -13.758 1 89.5 38 ASN B C 1
ATOM 1542 O O . ASN B 1 38 ? 8.172 -7.648 -14.672 1 89.5 38 ASN B O 1
ATOM 1546 N N . GLY B 1 39 ? 9.516 -8.875 -13.508 1 90.88 39 GLY B N 1
ATOM 1547 C CA . GLY B 1 39 ? 8.859 -10.094 -13.961 1 90.88 39 GLY B CA 1
ATOM 1548 C C . GLY B 1 39 ? 7.52 -10.328 -13.289 1 90.88 39 GLY B C 1
ATOM 1549 O O . GLY B 1 39 ? 7.172 -9.648 -12.32 1 90.88 39 GLY B O 1
ATOM 1550 N N . ILE B 1 40 ? 6.793 -11.219 -13.906 1 94.69 40 ILE B N 1
ATOM 1551 C CA . ILE B 1 40 ? 5.52 -11.641 -13.336 1 94.69 40 ILE B CA 1
ATOM 1552 C C . ILE B 1 40 ? 5.547 -13.141 -13.062 1 94.69 40 ILE B C 1
ATOM 1554 O O . ILE B 1 40 ? 5.934 -13.93 -13.93 1 94.69 40 ILE B O 1
ATOM 1558 N N . ILE B 1 41 ? 5.277 -13.531 -11.852 1 94.75 41 ILE B N 1
ATOM 1559 C CA . ILE B 1 41 ? 5.125 -14.945 -11.523 1 94.75 41 ILE B CA 1
ATOM 1560 C C . ILE B 1 41 ? 3.695 -15.219 -11.062 1 94.75 41 ILE B C 1
ATOM 1562 O O . ILE B 1 41 ? 3.02 -14.32 -10.555 1 94.75 41 ILE B O 1
ATOM 1566 N N . VAL B 1 42 ? 3.26 -16.484 -11.344 1 97.44 42 VAL B N 1
ATOM 1567 C CA . VAL B 1 42 ? 1.844 -16.781 -11.156 1 97.44 42 VAL B CA 1
ATOM 1568 C C . VAL B 1 42 ? 1.691 -18 -10.25 1 97.44 42 VAL B C 1
ATOM 1570 O O . VAL B 1 42 ? 2.43 -18.984 -10.383 1 97.44 42 VAL B O 1
ATOM 1573 N N . ALA B 1 43 ? 0.822 -17.938 -9.297 1 97.88 43 ALA B N 1
ATOM 1574 C CA . ALA B 1 43 ? 0.307 -19.078 -8.539 1 97.88 43 ALA B CA 1
ATOM 1575 C C . ALA B 1 43 ? -1.191 -19.25 -8.766 1 97.88 43 ALA B C 1
ATOM 1577 O O . ALA B 1 43 ? -1.939 -18.281 -8.812 1 97.88 43 ALA B O 1
ATOM 1578 N N . ARG B 1 44 ? -1.665 -20.484 -8.797 1 97.94 44 ARG B N 1
ATOM 1579 C CA . ARG B 1 44 ? -3.059 -20.734 -9.141 1 97.94 44 ARG B CA 1
ATOM 1580 C C . ARG B 1 44 ? -3.865 -21.141 -7.91 1 97.94 44 ARG B C 1
ATOM 1582 O O . ARG B 1 44 ? -5.082 -21.312 -7.992 1 97.94 44 ARG B O 1
ATOM 1589 N N . ASP B 1 45 ? -3.193 -21.359 -6.844 1 98.06 45 ASP B N 1
ATOM 1590 C CA . ASP B 1 45 ? -3.855 -21.656 -5.574 1 98.06 45 ASP B CA 1
ATOM 1591 C C . ASP B 1 45 ? -2.992 -21.219 -4.391 1 98.06 45 ASP B C 1
ATOM 1593 O O . ASP B 1 45 ? -1.859 -20.766 -4.574 1 98.06 45 ASP B O 1
ATOM 1597 N N . GLY B 1 46 ? -3.543 -21.328 -3.172 1 98.38 46 GLY B N 1
ATOM 1598 C CA . GLY B 1 46 ? -2.84 -20.875 -1.986 1 98.38 46 GLY B CA 1
ATOM 1599 C C . GLY B 1 46 ? -1.602 -21.688 -1.668 1 98.38 46 GLY B C 1
ATOM 1600 O O . GLY B 1 46 ? -0.615 -21.156 -1.156 1 98.38 46 GLY B O 1
ATOM 1601 N N . GLU B 1 47 ? -1.704 -22.969 -1.94 1 97.94 47 GLU B N 1
ATOM 1602 C CA . GLU B 1 47 ? -0.559 -23.844 -1.677 1 97.94 47 GLU B CA 1
ATOM 1603 C C . GLU B 1 47 ? 0.634 -23.453 -2.549 1 97.94 47 GLU B C 1
ATOM 1605 O O . GLU B 1 47 ? 1.765 -23.375 -2.062 1 97.94 47 GLU B O 1
ATOM 1610 N N . GLU B 1 48 ? 0.352 -23.25 -3.77 1 96.56 48 GLU B N 1
ATOM 1611 C CA . GLU B 1 48 ? 1.399 -22.828 -4.699 1 96.56 48 GLU B CA 1
ATOM 1612 C C . GLU B 1 48 ? 1.994 -21.484 -4.293 1 96.56 48 GLU B C 1
ATOM 1614 O O . GLU B 1 48 ? 3.211 -21.297 -4.352 1 96.56 48 GLU B O 1
ATOM 1619 N N . ALA B 1 49 ? 1.151 -20.578 -3.908 1 97.62 49 ALA B N 1
ATOM 1620 C CA . ALA B 1 49 ? 1.606 -19.25 -3.473 1 97.62 49 ALA B CA 1
ATOM 1621 C C . ALA B 1 49 ? 2.568 -19.375 -2.293 1 97.62 49 ALA B C 1
ATOM 1623 O O . ALA B 1 49 ? 3.65 -18.781 -2.307 1 97.62 49 ALA B O 1
ATOM 1624 N N . LEU B 1 50 ? 2.193 -20.125 -1.283 1 96.88 50 LEU B N 1
ATOM 1625 C CA . LEU B 1 50 ? 3.014 -20.281 -0.086 1 96.88 50 LEU B CA 1
ATOM 1626 C C . LEU B 1 50 ? 4.332 -20.984 -0.412 1 96.88 50 LEU B C 1
ATOM 1628 O O . LEU B 1 50 ? 5.375 -20.641 0.15 1 96.88 50 LEU B O 1
ATOM 1632 N N . ARG B 1 51 ? 4.246 -21.938 -1.306 1 94.31 51 ARG B N 1
ATOM 1633 C CA . ARG B 1 51 ? 5.465 -22.609 -1.739 1 94.31 51 ARG B CA 1
ATOM 1634 C C . ARG B 1 51 ? 6.438 -21.625 -2.379 1 94.31 51 ARG B C 1
ATOM 1636 O O . ARG B 1 51 ? 7.629 -21.625 -2.062 1 94.31 51 ARG B O 1
ATOM 1643 N N . MET B 1 52 ? 5.957 -20.797 -3.229 1 93.56 52 MET B N 1
ATOM 1644 C CA . MET B 1 52 ? 6.785 -19.828 -3.941 1 93.56 52 MET B CA 1
ATOM 1645 C C . MET B 1 52 ? 7.391 -18.812 -2.977 1 93.56 52 MET B C 1
ATOM 1647 O O . MET B 1 52 ? 8.523 -18.375 -3.168 1 93.56 52 MET B O 1
ATOM 1651 N N . LEU B 1 53 ? 6.66 -18.422 -1.975 1 93.38 53 LEU B N 1
ATOM 1652 C CA . LEU B 1 53 ? 7.109 -17.422 -1.02 1 93.38 53 LEU B CA 1
ATOM 1653 C C . LEU B 1 53 ? 8.07 -18.031 0.001 1 93.38 53 LEU B C 1
ATOM 1655 O O . LEU B 1 53 ? 8.766 -17.297 0.71 1 93.38 53 LEU B O 1
ATOM 1659 N N . SER B 1 54 ? 8.086 -19.312 0.133 1 87.12 54 SER B N 1
ATOM 1660 C CA . SER B 1 54 ? 8.898 -20 1.125 1 87.12 54 SER B CA 1
ATOM 1661 C C . SER B 1 54 ? 10.195 -20.516 0.511 1 87.12 54 SER B C 1
ATOM 1663 O O . SER B 1 54 ? 11.008 -21.141 1.194 1 87.12 54 SER B O 1
ATOM 1665 N N . LEU B 1 55 ? 10.297 -20.297 -0.802 1 79.19 55 LEU B N 1
ATOM 1666 C CA . LEU B 1 55 ? 11.508 -20.797 -1.441 1 79.19 55 LEU B CA 1
ATOM 1667 C C . LEU B 1 55 ? 12.742 -20.094 -0.885 1 79.19 55 LEU B C 1
ATOM 1669 O O . LEU B 1 55 ? 12.719 -18.891 -0.657 1 79.19 55 LEU B O 1
ATOM 1673 N N . ARG B 1 56 ? 13.648 -20.922 -0.461 1 74.12 56 ARG B N 1
ATOM 1674 C CA . ARG B 1 56 ? 14.867 -20.422 0.162 1 74.12 56 ARG B CA 1
ATOM 1675 C C . ARG B 1 56 ? 16.109 -20.891 -0.598 1 74.12 56 ARG B C 1
ATOM 1677 O O . ARG B 1 56 ? 16.094 -21.969 -1.213 1 74.12 56 ARG B O 1
ATOM 1684 N N . ASP B 1 57 ? 17.078 -19.922 -0.732 1 68.12 57 ASP B N 1
ATOM 1685 C CA . ASP B 1 57 ? 18.375 -20.344 -1.23 1 68.12 57 ASP B CA 1
ATOM 1686 C C . ASP B 1 57 ? 18.938 -21.5 -0.399 1 68.12 57 ASP B C 1
ATOM 1688 O O . ASP B 1 57 ? 19.016 -21.406 0.828 1 68.12 57 ASP B O 1
ATOM 1692 N N . PRO B 1 58 ? 19.203 -22.609 -1.11 1 72.69 58 PRO B N 1
ATOM 1693 C CA . PRO B 1 58 ? 19.641 -23.781 -0.344 1 72.69 58 PRO B CA 1
ATOM 1694 C C . PRO B 1 58 ? 20.922 -23.516 0.458 1 72.69 58 PRO B C 1
ATOM 1696 O O . PRO B 1 58 ? 21.141 -24.141 1.493 1 72.69 58 PRO B O 1
ATOM 1699 N N . GLU B 1 59 ? 21.719 -22.578 -0.065 1 66.94 59 GLU B N 1
ATOM 1700 C CA . GLU B 1 59 ? 23 -22.312 0.587 1 66.94 59 GLU B CA 1
ATOM 1701 C C . GLU B 1 59 ? 22.844 -21.312 1.729 1 66.94 59 GLU B C 1
ATOM 1703 O O . GLU B 1 59 ? 23.406 -21.484 2.805 1 66.94 59 GLU B O 1
ATOM 1708 N N . THR B 1 60 ? 22.062 -20.297 1.592 1 63.25 60 THR B N 1
ATOM 1709 C CA . THR B 1 60 ? 21.984 -19.188 2.545 1 63.25 60 THR B CA 1
ATOM 1710 C C . THR B 1 60 ? 20.719 -19.297 3.398 1 63.25 60 THR B C 1
ATOM 1712 O O . THR B 1 60 ? 20.641 -18.688 4.469 1 63.25 60 THR B O 1
ATOM 1715 N N . GLY B 1 61 ? 19.828 -20.062 2.932 1 64.12 61 GLY B N 1
ATOM 1716 C CA . GLY B 1 61 ? 18.547 -20.156 3.605 1 64.12 61 GLY B CA 1
ATOM 1717 C C . GLY B 1 61 ? 17.672 -18.922 3.412 1 64.12 61 GLY B C 1
ATOM 1718 O O . GLY B 1 61 ? 16.562 -18.859 3.949 1 64.12 61 GLY B O 1
ATOM 1719 N N . TRP B 1 62 ? 18.156 -18.031 2.734 1 59.44 62 TRP B N 1
ATOM 1720 C CA . TRP B 1 62 ? 17.406 -16.797 2.506 1 59.44 62 TRP B CA 1
ATOM 1721 C C . TRP B 1 62 ? 16.422 -16.953 1.356 1 59.44 62 TRP B C 1
ATOM 1723 O O . TRP B 1 62 ? 16.641 -17.766 0.457 1 59.44 62 TRP B O 1
ATOM 1733 N N . PRO B 1 63 ? 15.289 -16.25 1.641 1 61.81 63 PRO B N 1
ATOM 1734 C CA . PRO B 1 63 ? 14.352 -16.312 0.516 1 61.81 63 PRO B CA 1
ATOM 1735 C C . PRO B 1 63 ? 15.008 -15.969 -0.819 1 61.81 63 PRO B C 1
ATOM 1737 O O . PRO B 1 63 ? 15.867 -15.086 -0.88 1 61.81 63 PRO B O 1
ATOM 1740 N N . THR B 1 64 ? 14.852 -16.844 -1.769 1 68.62 64 THR B N 1
ATOM 1741 C CA . THR B 1 64 ? 15.445 -16.641 -3.084 1 68.62 64 THR B CA 1
ATOM 1742 C C . THR B 1 64 ? 15.008 -15.312 -3.688 1 68.62 64 THR B C 1
ATOM 1744 O O . THR B 1 64 ? 15.828 -14.438 -3.941 1 68.62 64 THR B O 1
ATOM 1747 N N . GLN B 1 65 ? 13.75 -15.195 -4.199 1 77 65 GLN B N 1
ATOM 1748 C CA . GLN B 1 65 ? 13.289 -13.938 -4.785 1 77 65 GLN B CA 1
ATOM 1749 C C . GLN B 1 65 ? 11.914 -13.555 -4.258 1 77 65 GLN B C 1
ATOM 1751 O O . GLN B 1 65 ? 10.906 -14.172 -4.621 1 77 65 GLN B O 1
ATOM 1756 N N . LEU B 1 66 ? 11.961 -12.688 -3.291 1 88.25 66 LEU B N 1
ATOM 1757 C CA . LEU B 1 66 ? 10.672 -12.203 -2.803 1 88.25 66 LEU B CA 1
ATOM 1758 C C . LEU B 1 66 ? 10.086 -11.164 -3.752 1 88.25 66 LEU B C 1
ATOM 1760 O O . LEU B 1 66 ? 10.82 -10.352 -4.32 1 88.25 66 LEU B O 1
ATOM 1764 N N . PRO B 1 67 ? 8.836 -11.297 -3.945 1 93.25 67 PRO B N 1
ATOM 1765 C CA . PRO B 1 67 ? 8.195 -10.375 -4.883 1 93.25 67 PRO B CA 1
ATOM 1766 C C . PRO B 1 67 ? 8.148 -8.938 -4.355 1 93.25 67 PRO B C 1
ATOM 1768 O O . PRO B 1 67 ? 8.234 -8.719 -3.146 1 93.25 67 PRO B O 1
ATOM 1771 N N . ALA B 1 68 ? 8.062 -8.047 -5.355 1 92.94 68 ALA B N 1
ATOM 1772 C CA . ALA B 1 68 ? 7.824 -6.652 -5.004 1 92.94 68 ALA B CA 1
ATOM 1773 C C . ALA B 1 68 ? 6.441 -6.473 -4.383 1 92.94 68 ALA B C 1
ATOM 1775 O O . ALA B 1 68 ? 6.246 -5.594 -3.539 1 92.94 68 ALA B O 1
ATOM 1776 N N . VAL B 1 69 ? 5.508 -7.309 -4.855 1 96.06 69 VAL B N 1
ATOM 1777 C CA . VAL B 1 69 ? 4.148 -7.297 -4.328 1 96.06 69 VAL B CA 1
ATOM 1778 C C . VAL B 1 69 ? 3.438 -8.594 -4.699 1 96.06 69 VAL B C 1
ATOM 1780 O O . VAL B 1 69 ? 3.729 -9.195 -5.734 1 96.06 69 VAL B O 1
ATOM 1783 N N . VAL B 1 70 ? 2.57 -9.008 -3.801 1 97.69 70 VAL B N 1
ATOM 1784 C CA . VAL B 1 70 ? 1.671 -10.125 -4.066 1 97.69 70 VAL B CA 1
ATOM 1785 C C . VAL B 1 70 ? 0.257 -9.609 -4.312 1 97.69 70 VAL B C 1
ATOM 1787 O O . VAL B 1 70 ? -0.297 -8.883 -3.484 1 97.69 70 VAL B O 1
ATOM 1790 N N . LEU B 1 71 ? -0.29 -9.82 -5.504 1 98.5 71 LEU B N 1
ATOM 1791 C CA . LEU B 1 71 ? -1.723 -9.672 -5.73 1 98.5 71 LEU B CA 1
ATOM 1792 C C . LEU B 1 71 ? -2.465 -10.961 -5.383 1 98.5 71 LEU B C 1
ATOM 1794 O O . LEU B 1 71 ? -2.326 -11.969 -6.078 1 98.5 71 LEU B O 1
ATOM 1798 N N . LEU B 1 72 ? -3.271 -10.914 -4.309 1 98.62 72 LEU B N 1
ATOM 1799 C CA . LEU B 1 72 ? -3.781 -12.141 -3.693 1 98.62 72 LEU B CA 1
ATOM 1800 C C . LEU B 1 72 ? -5.305 -12.195 -3.789 1 98.62 72 LEU B C 1
ATOM 1802 O O . LEU B 1 72 ? -5.996 -11.336 -3.252 1 98.62 72 LEU B O 1
ATOM 1806 N N . GLU B 1 73 ? -5.793 -13.18 -4.422 1 97.81 73 GLU B N 1
ATOM 1807 C CA . GLU B 1 73 ? -7.223 -13.461 -4.484 1 97.81 73 GLU B CA 1
ATOM 1808 C C . GLU B 1 73 ? -7.723 -14.062 -3.174 1 97.81 73 GLU B C 1
ATOM 1810 O O . GLU B 1 73 ? -7.027 -14.867 -2.551 1 97.81 73 GLU B O 1
ATOM 1815 N N . LEU B 1 74 ? -8.891 -13.688 -2.729 1 96.06 74 LEU B N 1
ATOM 1816 C CA . LEU B 1 74 ? -9.492 -14.156 -1.488 1 96.06 74 LEU B CA 1
ATOM 1817 C C . LEU B 1 74 ? -9.953 -15.609 -1.626 1 96.06 74 LEU B C 1
ATOM 1819 O O . LEU B 1 74 ? -9.602 -16.453 -0.807 1 96.06 74 LEU B O 1
ATOM 1823 N N . ASP B 1 75 ? -10.742 -15.758 -2.668 1 95.69 75 ASP B N 1
ATOM 1824 C CA . ASP B 1 75 ? -11.352 -17.062 -2.881 1 95.69 75 ASP B CA 1
ATOM 1825 C C . ASP B 1 75 ? -10.43 -17.969 -3.697 1 95.69 75 ASP B C 1
ATOM 1827 O O . ASP B 1 75 ? -10.422 -17.906 -4.93 1 95.69 75 ASP B O 1
ATOM 1831 N N . LEU B 1 76 ? -9.695 -18.812 -3.037 1 97.81 76 LEU B N 1
ATOM 1832 C CA . LEU B 1 76 ? -8.766 -19.734 -3.664 1 97.81 76 LEU B CA 1
ATOM 1833 C C . LEU B 1 76 ? -9.094 -21.172 -3.262 1 97.81 76 LEU B C 1
ATOM 1835 O O . LEU B 1 76 ? -9.602 -21.422 -2.166 1 97.81 76 LEU B O 1
ATOM 1839 N N . PRO B 1 77 ? -8.773 -22.109 -4.211 1 97.38 77 PRO B N 1
ATOM 1840 C CA . PRO B 1 77 ? -8.859 -23.516 -3.805 1 97.38 77 PRO B CA 1
ATOM 1841 C C . PRO B 1 77 ? -7.723 -23.922 -2.879 1 97.38 77 PRO B C 1
ATOM 1843 O O . PRO B 1 77 ? -6.703 -23.234 -2.795 1 97.38 77 PRO B O 1
ATOM 1846 N N . LYS B 1 78 ? -7.855 -25.094 -2.102 1 97.31 78 LYS B N 1
ATOM 1847 C CA . LYS B 1 78 ? -6.891 -25.641 -1.154 1 97.31 78 LYS B CA 1
ATOM 1848 C C . LYS B 1 78 ? -6.727 -24.734 0.057 1 97.31 78 LYS B C 1
ATOM 1850 O O . LYS B 1 78 ? -7.586 -24.703 0.943 1 97.31 78 LYS B O 1
ATOM 1855 N N . ILE B 1 79 ? -5.734 -23.828 -0.056 1 97.69 79 ILE B N 1
ATOM 1856 C CA . ILE B 1 79 ? -5.539 -22.875 1.021 1 97.69 79 ILE B CA 1
ATOM 1857 C C . ILE B 1 79 ? -6.152 -21.531 0.627 1 97.69 79 ILE B C 1
ATOM 1859 O O . ILE B 1 79 ? -5.77 -20.938 -0.388 1 97.69 79 ILE B O 1
ATOM 1863 N N . ASP B 1 80 ? -7.047 -21.016 1.443 1 97.25 80 ASP B N 1
ATOM 1864 C CA . ASP B 1 80 ? -7.777 -19.797 1.136 1 97.25 80 ASP B CA 1
ATOM 1865 C C . ASP B 1 80 ? -6.859 -18.578 1.211 1 97.25 80 ASP B C 1
ATOM 1867 O O . ASP B 1 80 ? -5.855 -18.594 1.929 1 97.25 80 ASP B O 1
ATOM 1871 N N . GLY B 1 81 ? -7.293 -17.531 0.48 1 98.06 81 GLY B N 1
ATOM 1872 C CA . GLY B 1 81 ? -6.477 -16.328 0.406 1 98.06 81 GLY B CA 1
ATOM 1873 C C . GLY B 1 81 ? -6.188 -15.719 1.766 1 98.06 81 GLY B C 1
ATOM 1874 O O . GLY B 1 81 ? -5.082 -15.234 2.01 1 98.06 81 GLY B O 1
ATOM 1875 N N . LEU B 1 82 ? -7.156 -15.742 2.664 1 97.62 82 LEU B N 1
ATOM 1876 C CA . LEU B 1 82 ? -6.957 -15.188 3.998 1 97.62 82 LEU B CA 1
ATOM 1877 C C . LEU B 1 82 ? -5.945 -16.016 4.785 1 97.62 82 LEU B C 1
ATOM 1879 O O . LEU B 1 82 ? -5.156 -15.461 5.559 1 97.62 82 LEU B O 1
ATOM 1883 N N . GLU B 1 83 ? -6.004 -17.266 4.609 1 98 83 GLU B N 1
ATOM 1884 C CA . GLU B 1 83 ? -5.031 -18.125 5.285 1 98 83 GLU B CA 1
ATOM 1885 C C . GLU B 1 83 ? -3.623 -17.891 4.746 1 98 83 GLU B C 1
ATOM 1887 O O . GLU B 1 83 ? -2.654 -17.891 5.508 1 98 83 GLU B O 1
ATOM 1892 N N . VAL B 1 84 ? -3.506 -17.734 3.389 1 98.38 84 VAL B N 1
ATOM 1893 C CA . VAL B 1 84 ? -2.215 -17.375 2.811 1 98.38 84 VAL B CA 1
ATOM 1894 C C . VAL B 1 84 ? -1.687 -16.109 3.469 1 98.38 84 VAL B C 1
ATOM 1896 O O . VAL B 1 84 ? -0.534 -16.062 3.906 1 98.38 84 VAL B O 1
ATOM 1899 N N . LEU B 1 85 ? -2.549 -15.094 3.535 1 98.38 85 LEU B N 1
ATOM 1900 C CA . LEU B 1 85 ? -2.197 -13.812 4.148 1 98.38 85 LEU B CA 1
ATOM 1901 C C . LEU B 1 85 ? -1.699 -14.016 5.574 1 98.38 85 LEU B C 1
ATOM 1903 O O 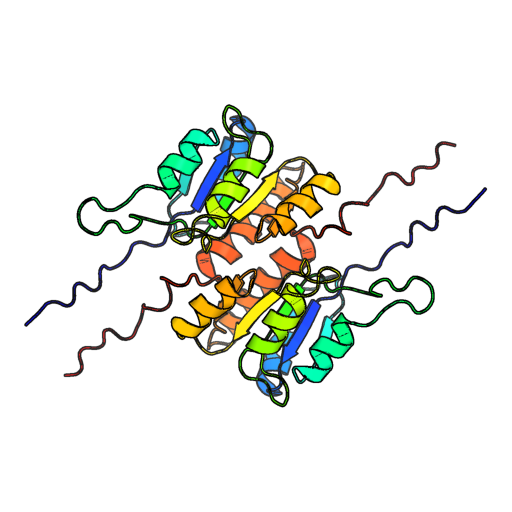. LEU B 1 85 ? -0.625 -13.531 5.938 1 98.38 85 LEU B O 1
ATOM 1907 N N . GLU B 1 86 ? -2.387 -14.758 6.344 1 98.06 86 GLU B N 1
ATOM 1908 C CA . GLU B 1 86 ? -2.049 -14.992 7.742 1 98.06 86 GLU B CA 1
ATOM 1909 C C . GLU B 1 86 ? -0.695 -15.688 7.875 1 98.06 86 GLU B C 1
ATOM 1911 O O . GLU B 1 86 ? 0.136 -15.281 8.695 1 98.06 86 GLU B O 1
ATOM 1916 N N . ARG B 1 87 ? -0.509 -16.656 7.105 1 97.56 87 ARG B N 1
ATOM 1917 C CA . ARG B 1 87 ? 0.724 -17.438 7.188 1 97.56 87 ARG B CA 1
ATOM 1918 C C . ARG B 1 87 ? 1.928 -16.594 6.777 1 97.56 87 ARG B C 1
ATOM 1920 O O . ARG B 1 87 ? 2.996 -16.688 7.383 1 97.56 87 ARG B O 1
ATOM 1927 N N . VAL B 1 88 ? 1.78 -15.812 5.777 1 96.5 88 VAL B N 1
ATOM 1928 C CA . VAL B 1 88 ? 2.879 -14.961 5.332 1 96.5 88 VAL B CA 1
ATOM 1929 C C . VAL B 1 88 ? 3.195 -13.914 6.402 1 96.5 88 VAL B C 1
ATOM 1931 O O . VAL B 1 88 ? 4.355 -13.742 6.781 1 96.5 88 VAL B O 1
ATOM 1934 N N . LYS B 1 89 ? 2.152 -13.25 6.922 1 95.44 89 LYS B N 1
ATOM 1935 C CA . LYS B 1 89 ? 2.346 -12.133 7.84 1 95.44 89 LYS B CA 1
ATOM 1936 C C . LYS B 1 89 ? 2.762 -12.617 9.227 1 95.44 89 LYS B C 1
ATOM 1938 O O . LYS B 1 89 ? 3.26 -11.836 10.039 1 95.44 89 LYS B O 1
ATOM 1943 N N . SER B 1 90 ? 2.598 -13.891 9.484 1 95.12 90 SER B N 1
ATOM 1944 C CA . SER B 1 90 ? 3.027 -14.461 10.758 1 95.12 90 SER B CA 1
ATOM 1945 C C . SER B 1 90 ? 4.465 -14.961 10.68 1 95.12 90 SER B C 1
ATOM 1947 O O . SER B 1 90 ? 5.059 -15.32 11.695 1 95.12 90 SER B O 1
ATOM 1949 N N . ASN B 1 91 ? 5.035 -15.055 9.516 1 92.62 91 ASN B N 1
ATOM 1950 C CA . ASN B 1 91 ? 6.398 -15.523 9.305 1 92.62 91 ASN B CA 1
ATOM 1951 C C . ASN B 1 91 ? 7.391 -14.367 9.266 1 92.62 91 ASN B C 1
ATOM 1953 O O . ASN B 1 91 ? 7.41 -13.594 8.305 1 92.62 91 ASN B O 1
ATOM 1957 N N . PRO B 1 92 ? 8.258 -14.266 10.242 1 88.12 92 PRO B N 1
ATOM 1958 C CA . PRO B 1 92 ? 9.172 -13.125 10.328 1 88.12 92 PRO B CA 1
ATOM 1959 C C . PRO B 1 92 ? 10.062 -12.992 9.094 1 88.12 92 PRO B C 1
ATOM 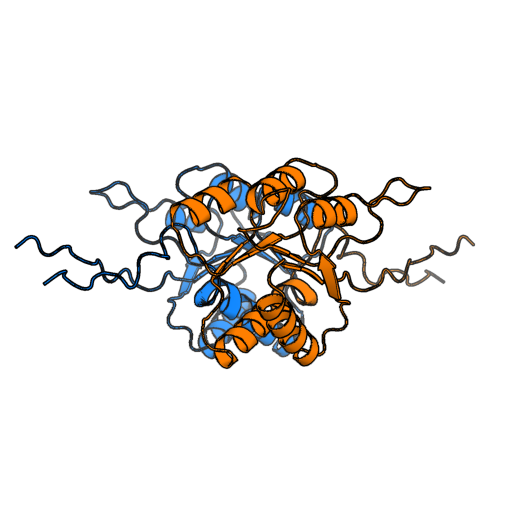1961 O O . PRO B 1 92 ? 10.523 -11.891 8.781 1 88.12 92 PRO B O 1
ATOM 1964 N N . ALA B 1 93 ? 10.289 -14.023 8.406 1 84.62 93 ALA B N 1
ATOM 1965 C CA . ALA B 1 93 ? 11.203 -14 7.262 1 84.62 93 ALA B CA 1
ATOM 1966 C C . ALA B 1 93 ? 10.547 -13.336 6.055 1 84.62 93 ALA B C 1
ATOM 1968 O O . ALA B 1 93 ? 11.234 -12.797 5.184 1 84.62 93 ALA B O 1
ATOM 1969 N N . ILE B 1 94 ? 9.164 -13.32 5.977 1 90.75 94 ILE B N 1
ATOM 1970 C CA . ILE B 1 94 ? 8.547 -12.852 4.742 1 90.75 94 ILE B CA 1
ATOM 1971 C C . ILE B 1 94 ? 7.383 -11.922 5.066 1 90.75 94 ILE B C 1
ATOM 1973 O O . ILE B 1 94 ? 6.668 -11.469 4.168 1 90.75 94 ILE B O 1
ATOM 1977 N N . ARG B 1 95 ? 7.148 -11.578 6.324 1 90.94 95 ARG B N 1
ATOM 1978 C CA . ARG B 1 95 ? 6.008 -10.766 6.746 1 90.94 95 ARG B CA 1
ATOM 1979 C C . ARG B 1 95 ? 6.078 -9.367 6.145 1 90.94 95 ARG B C 1
ATOM 1981 O O . ARG B 1 95 ? 5.07 -8.656 6.086 1 90.94 95 ARG B O 1
ATOM 1988 N N . HIS B 1 96 ? 7.223 -8.969 5.68 1 88.88 96 HIS B N 1
ATOM 1989 C CA . HIS B 1 96 ? 7.398 -7.621 5.141 1 88.88 96 HIS B CA 1
ATOM 1990 C C . HIS B 1 96 ? 7.016 -7.562 3.666 1 88.88 96 HIS B C 1
ATOM 1992 O O . HIS B 1 96 ? 6.949 -6.48 3.08 1 88.88 96 HIS B O 1
ATOM 1998 N N . VAL B 1 97 ? 6.832 -8.711 3.037 1 92.12 97 VAL B N 1
ATOM 1999 C CA . VAL B 1 97 ? 6.391 -8.727 1.645 1 92.12 97 VAL B CA 1
ATOM 2000 C C . VAL B 1 97 ? 5.039 -8.023 1.521 1 92.12 97 VAL B C 1
ATOM 2002 O O . VAL B 1 97 ? 4.09 -8.375 2.227 1 92.12 97 VAL B O 1
ATOM 2005 N N . PRO B 1 98 ? 4.918 -7.016 0.672 1 96.06 98 PRO B N 1
ATOM 2006 C CA . PRO B 1 98 ? 3.625 -6.355 0.481 1 96.06 98 PRO B CA 1
ATOM 2007 C C . PRO B 1 98 ? 2.57 -7.285 -0.112 1 96.06 98 PRO B C 1
ATOM 2009 O O . PRO B 1 98 ? 2.824 -7.953 -1.118 1 96.06 98 PRO B O 1
ATOM 2012 N N . ILE B 1 99 ? 1.437 -7.305 0.535 1 97.44 99 ILE B N 1
ATOM 2013 C CA . ILE B 1 99 ? 0.322 -8.086 0.011 1 97.44 99 ILE B CA 1
ATOM 2014 C C . ILE B 1 99 ? -0.882 -7.176 -0.223 1 97.44 99 ILE B C 1
ATOM 2016 O O . ILE B 1 99 ? -1.353 -6.508 0.701 1 97.44 99 ILE B O 1
ATOM 2020 N N . VAL B 1 100 ? -1.325 -7.098 -1.448 1 98.12 100 VAL B N 1
ATOM 2021 C CA . VAL B 1 100 ? -2.561 -6.426 -1.84 1 98.12 100 VAL B CA 1
ATOM 2022 C C . VAL B 1 100 ? -3.648 -7.461 -2.113 1 98.12 100 VAL B C 1
ATOM 2024 O O . VAL B 1 100 ? -3.527 -8.266 -3.039 1 98.12 100 VAL B O 1
ATOM 2027 N N . MET B 1 101 ? -4.691 -7.445 -1.231 1 98 101 MET B N 1
ATOM 2028 C CA . MET B 1 101 ? -5.859 -8.25 -1.576 1 98 101 MET B CA 1
ATOM 2029 C C . MET B 1 101 ? -6.5 -7.762 -2.869 1 98 101 MET B C 1
ATOM 2031 O O . MET B 1 101 ? -6.84 -6.582 -2.99 1 98 101 MET B O 1
ATOM 2035 N N . PHE B 1 102 ? -6.543 -8.586 -3.871 1 97.75 102 PHE B N 1
ATOM 2036 C CA . PHE B 1 102 ? -7.086 -8.266 -5.188 1 97.75 102 PHE B CA 1
ATOM 2037 C C . PHE B 1 102 ? -8.227 -9.211 -5.547 1 97.75 102 PHE B C 1
ATOM 2039 O O . PHE B 1 102 ? -7.988 -10.305 -6.066 1 97.75 102 PHE B O 1
ATOM 2046 N N . THR B 1 103 ? -9.492 -8.797 -5.27 1 95.88 103 THR B N 1
ATOM 2047 C CA . THR B 1 103 ? -10.609 -9.742 -5.281 1 95.88 103 THR B CA 1
ATOM 2048 C C . THR B 1 103 ? -11.883 -9.07 -5.797 1 95.88 103 THR B C 1
ATOM 2050 O O . THR B 1 103 ? -11.961 -7.836 -5.84 1 95.88 103 THR B O 1
ATOM 2053 N N . ALA B 1 104 ? -12.82 -9.898 -6.23 1 90.75 104 ALA B N 1
ATOM 2054 C CA . ALA B 1 104 ? -14.094 -9.391 -6.734 1 90.75 104 ALA B CA 1
ATOM 2055 C C . ALA B 1 104 ? -15.008 -8.977 -5.586 1 90.75 104 ALA B C 1
ATOM 2057 O O . ALA B 1 104 ? -15.93 -8.18 -5.777 1 90.75 104 ALA B O 1
ATOM 2058 N N . SER B 1 105 ? -14.766 -9.445 -4.43 1 86.06 105 SER B N 1
ATOM 2059 C CA . SER B 1 105 ? -15.672 -9.242 -3.305 1 86.06 105 SER B CA 1
ATOM 2060 C C . SER B 1 105 ? -15.328 -7.965 -2.543 1 86.06 105 SER B C 1
ATOM 2062 O O . SER B 1 105 ? -14.148 -7.648 -2.357 1 86.06 105 SER B O 1
ATOM 2064 N N . CYS B 1 106 ? -16.328 -7.211 -2.078 1 83.06 106 CYS B N 1
ATOM 2065 C CA . CYS B 1 106 ? -16.156 -6.016 -1.264 1 83.06 106 CYS B CA 1
ATOM 2066 C C . CYS B 1 106 ? -16.875 -6.16 0.075 1 83.06 106 CYS B C 1
ATOM 2068 O O . CYS B 1 106 ? -17.453 -5.195 0.586 1 83.06 106 CYS B O 1
ATOM 2070 N N . GLU B 1 107 ? -16.859 -7.34 0.665 1 85.06 107 GLU B N 1
ATOM 2071 C CA . GLU B 1 107 ? -17.516 -7.543 1.953 1 85.06 107 GLU B CA 1
ATOM 2072 C C . GLU B 1 107 ? -16.719 -6.891 3.084 1 85.06 107 GLU B C 1
ATOM 2074 O O . GLU B 1 107 ? -15.531 -7.16 3.254 1 85.06 107 GLU B O 1
ATOM 2079 N N . ASP B 1 108 ? -17.438 -6.094 3.857 1 84.12 108 ASP B N 1
ATOM 2080 C CA . ASP B 1 108 ? -16.828 -5.328 4.934 1 84.12 108 ASP B CA 1
ATOM 2081 C C . ASP B 1 108 ? -16.016 -6.238 5.863 1 84.12 108 ASP B C 1
ATOM 2083 O O . ASP B 1 108 ? -14.906 -5.898 6.262 1 84.12 108 ASP B O 1
ATOM 2087 N N . ASN B 1 109 ? -16.609 -7.336 6.172 1 88.5 109 ASN B N 1
ATOM 2088 C CA . ASN B 1 109 ? -15.93 -8.25 7.082 1 88.5 109 ASN B CA 1
ATOM 2089 C C . ASN B 1 109 ? -14.602 -8.734 6.504 1 88.5 109 ASN B C 1
ATOM 2091 O O . ASN B 1 109 ? -13.625 -8.883 7.234 1 88.5 109 ASN B O 1
ATOM 2095 N N . ASP B 1 110 ? -14.539 -8.984 5.238 1 91.06 110 ASP B N 1
ATOM 2096 C CA . ASP B 1 110 ? -13.305 -9.414 4.586 1 91.06 110 ASP B CA 1
ATOM 2097 C C . ASP B 1 110 ? -12.258 -8.312 4.617 1 91.06 110 ASP B C 1
ATOM 2099 O O . ASP B 1 110 ? -11.07 -8.578 4.84 1 91.06 110 ASP B O 1
ATOM 2103 N N . ILE B 1 111 ? -12.734 -7.141 4.395 1 90.81 111 ILE B N 1
ATOM 2104 C CA . ILE B 1 111 ? -11.836 -5.988 4.398 1 90.81 111 ILE B CA 1
ATOM 2105 C C . ILE B 1 111 ? -11.227 -5.812 5.789 1 90.81 111 ILE B C 1
ATOM 2107 O O . ILE B 1 111 ? -10.008 -5.75 5.934 1 90.81 111 ILE B O 1
ATOM 2111 N N . ILE B 1 112 ? -12.062 -5.844 6.805 1 89.5 112 ILE B N 1
ATOM 2112 C CA . ILE B 1 112 ? -11.617 -5.676 8.18 1 89.5 112 ILE B CA 1
ATOM 2113 C C . ILE B 1 112 ? -10.641 -6.793 8.547 1 89.5 112 ILE B C 1
ATOM 2115 O O . ILE B 1 112 ? -9.539 -6.527 9.039 1 89.5 112 ILE B O 1
ATOM 2119 N N . LEU B 1 113 ? -11 -7.984 8.242 1 93.12 113 LEU B N 1
ATOM 2120 C CA . LEU B 1 113 ? -10.18 -9.141 8.602 1 93.12 113 LEU B CA 1
ATOM 2121 C C . LEU B 1 113 ? -8.844 -9.102 7.867 1 93.12 113 LEU B C 1
ATOM 2123 O O . LEU B 1 113 ? -7.805 -9.422 8.453 1 93.12 113 LEU B O 1
ATOM 2127 N N . SER B 1 114 ? -8.836 -8.727 6.633 1 95.62 114 SER B N 1
ATOM 2128 C CA . SER B 1 114 ? -7.602 -8.656 5.859 1 95.62 114 SER B CA 1
ATOM 2129 C C . SER B 1 114 ? -6.605 -7.691 6.496 1 95.62 114 SER B C 1
ATOM 2131 O O . SER B 1 114 ? -5.422 -8.016 6.629 1 95.62 114 SER B O 1
ATOM 2133 N N . TYR B 1 115 ? -7.074 -6.559 6.922 1 91.81 115 TYR B N 1
ATOM 2134 C CA . TYR B 1 115 ? -6.184 -5.578 7.539 1 91.81 115 TYR B CA 1
ATOM 2135 C C . TYR B 1 115 ? -5.723 -6.051 8.914 1 91.81 115 TYR B C 1
ATOM 2137 O O . TYR B 1 115 ? -4.566 -5.844 9.289 1 91.81 115 TYR B O 1
ATOM 2145 N N . GLU B 1 116 ? -6.586 -6.691 9.602 1 92.19 116 GLU B N 1
ATOM 2146 C CA . GLU B 1 116 ? -6.219 -7.234 10.906 1 92.19 116 GLU B CA 1
ATOM 2147 C C . GLU B 1 116 ? -5.125 -8.289 10.773 1 92.19 116 GLU B C 1
ATOM 2149 O O . GLU B 1 116 ? -4.266 -8.414 11.656 1 92.19 116 GLU B O 1
ATOM 2154 N N . LEU B 1 117 ? -5.156 -8.977 9.695 1 94.69 117 LEU B N 1
ATOM 2155 C CA . LEU B 1 117 ? -4.176 -10.031 9.469 1 94.69 117 LEU B CA 1
ATOM 2156 C C . LEU B 1 117 ? -2.904 -9.477 8.844 1 94.69 117 LEU B C 1
ATOM 2158 O O . LEU B 1 117 ? -1.926 -10.203 8.656 1 94.69 117 LEU B O 1
ATOM 2162 N N . GLY B 1 118 ? -2.918 -8.172 8.445 1 93.75 118 GLY B N 1
ATOM 2163 C CA . GLY B 1 118 ? -1.674 -7.523 8.07 1 93.75 118 GLY B CA 1
ATOM 2164 C C . GLY B 1 118 ? -1.601 -7.188 6.594 1 93.75 118 GLY B C 1
ATOM 2165 O O . GLY B 1 118 ? -0.521 -6.918 6.062 1 93.75 118 GLY B O 1
ATOM 2166 N N . ALA B 1 119 ? -2.754 -7.258 5.895 1 96.44 119 ALA B N 1
ATOM 2167 C CA . ALA B 1 119 ? -2.744 -6.84 4.492 1 96.44 119 ALA B CA 1
ATOM 2168 C C . ALA B 1 119 ? -2.26 -5.402 4.352 1 96.44 119 ALA B C 1
ATOM 2170 O O . ALA B 1 119 ? -2.58 -4.547 5.184 1 96.44 119 ALA B O 1
ATOM 2171 N N . ASN B 1 120 ? -1.521 -5.176 3.273 1 96.38 120 ASN B N 1
ATOM 2172 C CA . ASN B 1 120 ? -1.048 -3.816 3.039 1 96.38 120 ASN B CA 1
ATOM 2173 C C . ASN B 1 120 ? -2.131 -2.947 2.41 1 96.38 120 ASN B C 1
ATOM 2175 O O . ASN B 1 120 ? -2.176 -1.737 2.643 1 96.38 120 ASN B O 1
ATOM 2179 N N . ALA B 1 121 ? -2.975 -3.549 1.598 1 96.5 121 ALA B N 1
ATOM 2180 C CA . ALA B 1 121 ? -4.066 -2.875 0.904 1 96.5 121 ALA B CA 1
ATOM 2181 C C . ALA B 1 121 ? -5.145 -3.867 0.482 1 96.5 121 ALA B C 1
ATOM 2183 O O . ALA B 1 121 ? -4.953 -5.082 0.585 1 96.5 121 ALA B O 1
ATOM 2184 N N . PHE B 1 122 ? -6.289 -3.307 0.117 1 96.38 122 PHE B N 1
ATOM 2185 C CA . PHE B 1 122 ? -7.445 -4.066 -0.35 1 96.38 122 PHE B CA 1
ATOM 2186 C C . PHE B 1 122 ? -8.07 -3.408 -1.574 1 96.38 122 PHE B C 1
ATOM 2188 O O . PHE B 1 122 ? -8.508 -2.26 -1.509 1 96.38 122 PHE B O 1
ATOM 2195 N N . VAL B 1 123 ? -8.078 -4.16 -2.693 1 96.44 123 VAL B N 1
ATOM 2196 C CA . VAL B 1 123 ? -8.602 -3.617 -3.943 1 96.44 123 VAL B CA 1
ATOM 2197 C C . VAL B 1 123 ? -9.703 -4.52 -4.484 1 96.44 123 VAL B C 1
ATOM 2199 O O . VAL B 1 123 ? -9.508 -5.727 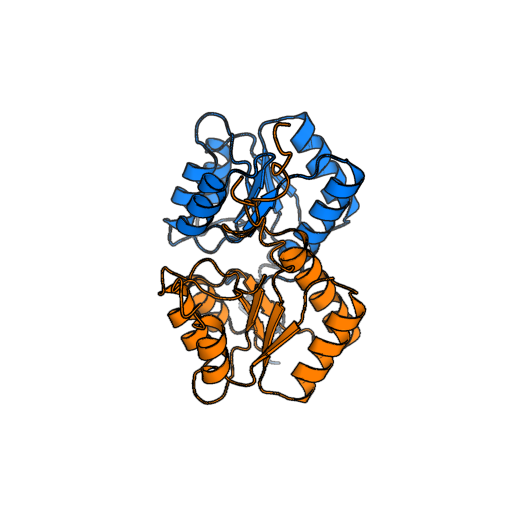-4.641 1 96.44 123 VAL B O 1
ATOM 2202 N N . VAL B 1 124 ? -10.805 -3.916 -4.742 1 95 124 VAL B N 1
ATOM 2203 C CA . VAL B 1 124 ? -11.906 -4.629 -5.383 1 95 124 VAL B CA 1
ATOM 2204 C C . VAL B 1 124 ? -11.758 -4.559 -6.898 1 95 124 VAL B C 1
ATOM 2206 O O . VAL B 1 124 ? -11.617 -3.475 -7.469 1 95 124 VAL B O 1
ATOM 2209 N N . LYS B 1 125 ? -11.734 -5.719 -7.523 1 96.06 125 LYS B N 1
ATOM 2210 C CA . LYS B 1 125 ? -11.609 -5.766 -8.977 1 96.06 125 LYS B CA 1
ATOM 2211 C C . LYS B 1 125 ? -12.758 -5.016 -9.648 1 96.06 125 LYS B C 1
ATOM 2213 O O . LYS B 1 125 ? -13.93 -5.375 -9.484 1 96.06 125 LYS B O 1
ATOM 2218 N N . PRO B 1 126 ? -12.367 -3.971 -10.438 1 94.31 126 PRO B N 1
ATOM 2219 C CA . PRO B 1 126 ? -13.438 -3.338 -11.227 1 94.31 126 PRO B CA 1
ATOM 2220 C C . PRO B 1 126 ? -14.102 -4.305 -12.195 1 94.31 126 PRO B C 1
ATOM 2222 O O . PRO B 1 126 ? -13.453 -5.219 -12.711 1 94.31 126 PRO B O 1
ATOM 2225 N N . MET B 1 127 ? -15.242 -4.023 -12.547 1 89.94 127 MET B N 1
ATOM 2226 C CA . MET B 1 127 ? -16.031 -4.941 -13.367 1 89.94 127 MET B CA 1
ATOM 2227 C C . MET B 1 127 ? -15.758 -4.707 -14.852 1 89.94 127 MET B C 1
ATOM 2229 O O . MET B 1 127 ? -15.891 -5.629 -15.664 1 89.94 127 MET B O 1
ATOM 2233 N N . ASP B 1 128 ? -15.43 -3.502 -15.164 1 92.62 128 ASP B N 1
ATOM 2234 C CA . ASP B 1 128 ? -15.156 -3.176 -16.562 1 92.62 128 ASP B CA 1
ATOM 2235 C C . ASP B 1 128 ? -13.672 -3.305 -16.875 1 92.62 128 ASP B C 1
ATOM 2237 O O . ASP B 1 128 ? -12.82 -2.967 -16.047 1 92.62 128 ASP B O 1
ATOM 2241 N N . SER B 1 129 ? -13.398 -3.787 -18.062 1 92.38 129 SER B N 1
ATOM 2242 C CA . SER B 1 129 ? -12.039 -4.137 -18.453 1 92.38 129 SER B CA 1
ATOM 2243 C C . SER B 1 129 ? -11.133 -2.912 -18.453 1 92.38 129 SER B C 1
ATOM 2245 O O . SER B 1 129 ? -9.961 -3.002 -18.094 1 92.38 129 SER B O 1
ATOM 2247 N N . GLU B 1 130 ? -11.664 -1.796 -18.875 1 94.25 130 GLU B N 1
ATOM 2248 C CA . GLU B 1 130 ? -10.852 -0.585 -18.922 1 94.25 130 GLU B CA 1
ATOM 2249 C C . GLU B 1 130 ? -10.492 -0.115 -17.516 1 94.25 130 GLU B C 1
ATOM 2251 O O . GLU B 1 130 ? -9.344 0.232 -17.234 1 94.25 130 GLU B O 1
ATOM 2256 N N . ALA B 1 131 ? -11.523 -0.184 -16.656 1 94.31 131 ALA B N 1
ATOM 2257 C CA . ALA B 1 131 ? -11.305 0.205 -15.273 1 94.31 131 ALA B CA 1
ATOM 2258 C C . ALA B 1 131 ? -10.344 -0.761 -14.578 1 94.31 131 ALA B C 1
ATOM 2260 O O . ALA B 1 131 ? -9.523 -0.348 -13.758 1 94.31 131 ALA B O 1
ATOM 2261 N N . LEU B 1 132 ? -10.484 -2.02 -14.93 1 96.06 132 LEU B N 1
ATOM 2262 C CA . LEU B 1 132 ? -9.578 -3.021 -14.375 1 96.06 132 LEU B CA 1
ATOM 2263 C C . LEU B 1 132 ? -8.148 -2.773 -14.82 1 96.06 132 LEU B C 1
ATOM 2265 O O . LEU B 1 132 ? -7.215 -2.838 -14.016 1 96.06 132 LEU B O 1
ATOM 2269 N N . SER B 1 133 ? -7.973 -2.484 -16.047 1 95.94 133 SER B N 1
ATOM 2270 C CA . SER B 1 133 ? -6.645 -2.197 -16.578 1 95.94 133 SER B CA 1
ATOM 2271 C C . SER B 1 133 ? -6.023 -0.984 -15.898 1 95.94 133 SER B C 1
ATOM 2273 O O . SER B 1 133 ? -4.84 -0.997 -15.555 1 95.94 133 SER B O 1
ATOM 2275 N N . GLU B 1 134 ? -6.832 0.024 -15.68 1 94.31 134 GLU B N 1
ATOM 2276 C CA . GLU B 1 134 ? -6.344 1.228 -15.008 1 94.31 134 GLU B CA 1
ATOM 2277 C C . GLU B 1 134 ? -5.984 0.942 -13.555 1 94.31 134 GLU B C 1
ATOM 2279 O O . GLU B 1 134 ? -4.98 1.449 -13.047 1 94.31 134 GLU B O 1
ATOM 2284 N N . ALA B 1 135 ? -6.805 0.178 -12.938 1 95.12 135 ALA B N 1
ATOM 2285 C CA . ALA B 1 135 ? -6.531 -0.208 -11.555 1 95.12 135 ALA B CA 1
ATOM 2286 C C . ALA B 1 135 ? -5.203 -0.951 -11.445 1 95.12 135 ALA B C 1
ATOM 2288 O O . ALA B 1 135 ? -4.387 -0.649 -10.578 1 95.12 135 ALA B O 1
ATOM 2289 N N . ILE B 1 136 ? -4.977 -1.875 -12.352 1 96.25 136 ILE B N 1
ATOM 2290 C CA . ILE B 1 136 ? -3.764 -2.686 -12.344 1 96.25 136 ILE B CA 1
ATOM 2291 C C . ILE B 1 136 ? -2.555 -1.806 -12.648 1 96.25 136 ILE B C 1
ATOM 2293 O O . ILE B 1 136 ? -1.488 -1.979 -12.055 1 96.25 136 ILE B O 1
ATOM 2297 N N . ARG B 1 137 ? -2.76 -0.916 -13.539 1 93.94 137 ARG B N 1
ATOM 2298 C CA . ARG B 1 137 ? -1.68 0.012 -13.859 1 93.94 137 ARG B CA 1
ATOM 2299 C C . ARG B 1 137 ? -1.272 0.822 -12.633 1 93.94 137 ARG B C 1
ATOM 2301 O O . ARG B 1 137 ? -0.083 0.945 -12.328 1 93.94 137 ARG B O 1
ATOM 2308 N N . SER B 1 138 ? -2.258 1.375 -11.945 1 93.44 138 SER B N 1
ATOM 2309 C CA . SER B 1 138 ? -1.991 2.166 -10.75 1 93.44 138 SER B CA 1
ATOM 2310 C C . SER B 1 138 ? -1.349 1.316 -9.656 1 93.44 138 SER B C 1
ATOM 2312 O O . SER B 1 138 ? -0.382 1.741 -9.016 1 93.44 138 SER B O 1
ATOM 2314 N N . LEU B 1 139 ? -1.885 0.193 -9.508 1 95.31 139 LEU B N 1
ATOM 2315 C CA . LEU B 1 139 ? -1.4 -0.744 -8.5 1 95.31 139 LEU B CA 1
ATOM 2316 C C . LEU B 1 139 ? 0.054 -1.122 -8.766 1 95.31 139 LEU B C 1
ATOM 2318 O O . LEU B 1 139 ? 0.894 -1.037 -7.867 1 95.31 139 LEU B O 1
ATOM 2322 N N . SER B 1 140 ? 0.383 -1.503 -9.953 1 93.69 140 SER B N 1
ATOM 2323 C CA . SER B 1 140 ? 1.725 -1.968 -10.289 1 93.69 140 SER B CA 1
ATOM 2324 C C . SER B 1 140 ? 2.73 -0.822 -10.258 1 93.69 140 SER B C 1
ATOM 2326 O O . SER B 1 140 ? 3.871 -1.002 -9.828 1 93.69 140 SER B O 1
ATOM 2328 N N . ALA B 1 141 ? 2.307 0.325 -10.727 1 91.69 141 ALA B N 1
ATOM 2329 C CA . ALA B 1 141 ? 3.193 1.486 -10.719 1 91.69 141 ALA B CA 1
ATOM 2330 C C . ALA B 1 141 ? 3.635 1.822 -9.297 1 91.69 141 ALA B C 1
ATOM 2332 O O . ALA B 1 141 ? 4.809 2.127 -9.055 1 91.69 141 ALA B O 1
ATOM 2333 N N . PHE B 1 142 ? 2.758 1.688 -8.43 1 94.38 142 PHE B N 1
ATOM 2334 C CA . PHE B 1 142 ? 3.082 2.041 -7.051 1 94.38 142 PHE B CA 1
ATOM 2335 C C . PHE B 1 142 ? 3.957 0.971 -6.41 1 94.38 142 PHE B C 1
ATOM 2337 O O . PHE B 1 142 ? 5.051 1.266 -5.918 1 94.38 142 PHE B O 1
ATOM 2344 N N . TRP B 1 143 ? 3.561 -0.237 -6.434 1 94.38 143 TRP B N 1
ATOM 2345 C CA . TRP B 1 143 ? 4.203 -1.292 -5.656 1 94.38 143 TRP B CA 1
ATOM 2346 C C . TRP B 1 143 ? 5.48 -1.772 -6.336 1 94.38 143 TRP B C 1
ATOM 2348 O O . TRP B 1 143 ? 6.434 -2.174 -5.668 1 94.38 143 TRP B O 1
ATOM 2358 N N . ALA B 1 144 ? 5.52 -1.737 -7.648 1 89.81 144 ALA B N 1
ATOM 2359 C CA . ALA B 1 144 ? 6.684 -2.25 -8.359 1 89.81 144 ALA B CA 1
ATOM 2360 C C . ALA B 1 144 ? 7.738 -1.16 -8.547 1 89.81 144 ALA B C 1
ATOM 2362 O O . ALA B 1 144 ? 8.938 -1.447 -8.594 1 89.81 144 ALA B O 1
ATOM 2363 N N . SER B 1 145 ? 7.348 0.063 -8.57 1 88.12 145 SER B N 1
ATOM 2364 C CA . SER B 1 145 ? 8.297 1.094 -8.977 1 88.12 145 SER B CA 1
ATOM 2365 C C . SER B 1 145 ? 8.578 2.068 -7.836 1 88.12 145 SER B C 1
ATOM 2367 O O . SER B 1 145 ? 9.641 2.689 -7.785 1 88.12 145 SER B O 1
ATOM 2369 N N . LEU B 1 146 ? 7.652 2.234 -6.926 1 91.56 146 LEU B N 1
ATOM 2370 C CA . LEU B 1 146 ? 7.789 3.309 -5.949 1 91.56 146 LEU B CA 1
ATOM 2371 C C . LEU B 1 146 ? 8.07 2.75 -4.559 1 91.56 146 LEU B C 1
ATOM 2373 O O . LEU B 1 146 ? 8.945 3.254 -3.852 1 91.56 146 LEU B O 1
ATOM 2377 N N . ASN B 1 147 ? 7.324 1.731 -4.184 1 94.69 147 ASN B N 1
ATOM 2378 C CA . ASN B 1 147 ? 7.438 1.187 -2.836 1 94.69 147 ASN B CA 1
ATOM 2379 C C . ASN B 1 147 ? 8.797 0.52 -2.611 1 94.69 147 ASN B C 1
ATOM 2381 O O . ASN B 1 147 ? 9.281 -0.211 -3.477 1 94.69 147 ASN B O 1
ATOM 2385 N N . GLN B 1 148 ? 9.336 0.841 -1.446 1 89.06 148 GLN B N 1
ATOM 2386 C CA . GLN B 1 148 ? 10.602 0.22 -1.061 1 89.06 148 GLN B CA 1
ATOM 2387 C C . GLN B 1 148 ? 10.375 -0.894 -0.042 1 89.06 148 GLN B C 1
ATOM 2389 O O . GLN B 1 148 ? 9.594 -0.735 0.899 1 89.06 148 GLN B O 1
ATOM 2394 N N . SER B 1 149 ? 11 -1.978 -0.297 1 83.81 149 SER B N 1
ATOM 2395 C CA . SER B 1 149 ? 11.008 -3.084 0.654 1 83.81 149 SER B CA 1
ATOM 2396 C C . SER B 1 149 ? 12.336 -3.164 1.401 1 83.81 149 SER B C 1
ATOM 2398 O O . SER B 1 149 ? 13.328 -2.564 0.98 1 83.81 149 SER B O 1
ATOM 2400 N N . PRO B 1 150 ? 12.43 -3.619 2.619 1 73 150 PRO B N 1
ATOM 2401 C CA . PRO B 1 150 ? 13.672 -3.68 3.387 1 73 150 PRO B CA 1
ATOM 2402 C C . PRO B 1 150 ? 14.859 -4.164 2.553 1 73 150 PRO B C 1
ATOM 2404 O O . PRO B 1 150 ? 15.984 -3.705 2.75 1 73 150 PRO B O 1
ATOM 2407 N N . ALA B 1 151 ? 14.82 -4.934 1.596 1 63.12 151 ALA B N 1
ATOM 2408 C CA . ALA B 1 151 ? 15.977 -5.426 0.855 1 63.12 151 ALA B CA 1
ATOM 2409 C C . ALA B 1 151 ? 16.25 -4.562 -0.374 1 63.12 151 ALA B C 1
ATOM 2411 O O . ALA B 1 151 ? 17.25 -4.754 -1.065 1 63.12 151 ALA B O 1
ATOM 2412 N N . SER B 1 152 ? 15.531 -3.465 -0.632 1 57.72 152 SER B N 1
ATOM 2413 C CA . SER B 1 152 ? 15.633 -2.717 -1.881 1 57.72 152 SER B CA 1
ATOM 2414 C C . SER B 1 152 ? 16.578 -1.523 -1.735 1 57.72 152 SER B C 1
ATOM 2416 O O . SER B 1 152 ? 17.141 -1.047 -2.723 1 57.72 152 SER B O 1
ATOM 2418 N N . CYS B 1 153 ? 16.703 -0.769 -0.628 1 51 153 CYS B N 1
ATOM 2419 C CA . CYS B 1 153 ? 17.484 0.468 -0.632 1 51 153 CYS B CA 1
ATOM 2420 C C . CYS B 1 153 ? 18.938 0.201 -1.001 1 51 153 CYS B C 1
ATOM 2422 O O . CYS B 1 153 ? 19.734 1.133 -1.098 1 51 153 CYS B O 1
ATOM 2424 N N . PHE B 1 154 ? 19.453 -0.925 -1.102 1 41.94 154 PHE B N 1
ATOM 2425 C CA . PHE B 1 154 ? 20.875 -1.058 -1.418 1 41.94 154 PHE B CA 1
ATOM 2426 C C . PHE B 1 154 ? 21.141 -0.688 -2.873 1 41.94 154 PHE B C 1
ATOM 2428 O O . PHE B 1 154 ? 20.953 -1.509 -3.771 1 41.94 154 PHE B O 1
ATOM 2435 N N . GLN B 1 155 ? 20.734 0.35 -3.355 1 37.06 155 GLN B N 1
ATOM 2436 C CA . GLN B 1 155 ? 21.344 0.589 -4.66 1 37.06 155 GLN B CA 1
ATOM 2437 C C . GLN B 1 155 ? 22.859 0.545 -4.578 1 37.06 155 GLN B C 1
ATOM 2439 O O . GLN B 1 155 ? 23.5 -0.338 -5.164 1 37.06 155 GLN B O 1
ATOM 2444 N N . GLY B 1 156 ? 23.484 1.95 -5.043 1 33.06 156 GLY B N 1
ATOM 2445 C CA . GLY B 1 156 ? 24.625 2.441 -5.793 1 33.06 156 GLY B CA 1
ATOM 2446 C C . GLY B 1 156 ? 25.938 2.311 -5.039 1 33.06 156 GLY B C 1
ATOM 2447 O O . GLY B 1 156 ? 26.984 2.74 -5.527 1 33.06 156 GLY B O 1
ATOM 2448 N N . LEU B 1 157 ? 26.141 2.348 -3.807 1 28.77 157 LEU B N 1
ATOM 2449 C CA . LEU B 1 157 ? 27.531 2.623 -3.475 1 28.77 157 LEU B CA 1
ATOM 2450 C C . LEU B 1 157 ? 28.422 1.462 -3.889 1 28.77 157 LEU B C 1
ATOM 2452 O O . LEU B 1 157 ? 29.172 0.927 -3.068 1 28.77 157 LEU B O 1
ATOM 2456 N N . ALA B 1 158 ? 28.203 0.615 -4.766 1 29.02 158 ALA B N 1
ATOM 2457 C CA . ALA B 1 158 ? 29.406 -0.119 -5.141 1 29.02 158 ALA B CA 1
ATOM 2458 C C . ALA B 1 158 ? 30.375 0.768 -5.93 1 29.02 158 ALA B C 1
ATOM 2460 O O . ALA B 1 158 ? 30.422 0.705 -7.16 1 29.02 158 ALA B O 1
ATOM 2461 N N . ALA B 1 159 ? 30.438 2.145 -5.762 1 28.64 159 ALA B N 1
ATOM 2462 C CA . ALA B 1 159 ? 31.703 2.57 -6.367 1 28.64 159 ALA B CA 1
ATOM 2463 C C . ALA B 1 159 ? 32.906 1.967 -5.629 1 28.64 159 ALA B C 1
ATOM 2465 O O . ALA B 1 159 ? 32.906 1.939 -4.398 1 28.64 159 ALA B O 1
ATOM 2466 N N . PRO B 1 160 ? 33.656 1.143 -6.27 1 25.33 160 PRO B N 1
ATOM 2467 C CA . PRO B 1 160 ? 35 0.812 -5.719 1 25.33 160 PRO B CA 1
ATOM 2468 C C . PRO B 1 160 ? 35.781 2.051 -5.324 1 25.33 160 PRO B C 1
ATOM 2470 O O . PRO B 1 160 ? 35.656 3.1 -5.965 1 25.33 160 PRO B O 1
ATOM 2473 N N . PHE B 1 161 ? 35.906 2.402 -4.098 1 22.14 161 PHE B N 1
ATOM 2474 C CA . PHE B 1 161 ? 37.125 3.141 -3.854 1 22.14 161 PHE B CA 1
ATOM 2475 C C . PHE B 1 161 ? 38.281 2.516 -4.613 1 22.14 161 PHE B C 1
ATOM 2477 O O . PHE B 1 161 ? 38.656 1.359 -4.375 1 22.14 161 PHE B O 1
ATOM 2484 N N . ARG B 1 162 ? 38.344 2.707 -5.961 1 18.78 162 ARG B N 1
ATOM 2485 C CA . ARG B 1 162 ? 39.75 2.76 -6.398 1 18.78 162 ARG B CA 1
ATOM 2486 C C . ARG B 1 162 ? 40.438 4.012 -5.871 1 18.78 162 ARG B C 1
ATOM 2488 O O . ARG B 1 162 ? 39.875 5.098 -5.879 1 18.78 162 ARG B O 1
#

Radius of gyration: 20.02 Å; Cα contacts (8 Å, |Δi|>4): 546; chains: 2; bounding box: 80×50×42 Å

=== Feature glossary ===
Each block in this record encodes a different view of the same protein. In brief:

Predicted aligned error. PAE(i, j) answers: if I align the predicted and true structures on residue i, how far off (in Å) do I expect residue j to be? A block-diagonal PAE matrix with low values on the blocks and high values off-diagonal is the signature of a multi-domain protein with confidently predicted domains but uncertain inter-domain orientation.

Contact-map, Ramachandran, and PAE plots. Plot images: a contact map (which residues are close in 3D, as an N×N binary image), a Ramachandran scatter (backbone torsion angles, revealing secondary-structure composition at a glance), and — for AlphaFold structures — a PAE heatmap (pairwise prediction confidence).

Backbone torsions (φ/ψ). φ (phi) and ψ (psi) are the two rotatable backbone dihedrals per residue: φ is the C(i-1)–N–Cα–C torsion, ψ is the N–Cα–C–N(i+1) torsion, both in degrees on (−180°, 180°]. α-helical residues cluster near (−60°, −45°); β-strand residues near (−120°, +130°). A Ramachandran plot is simply a scatter of (φ, ψ) for every residue.

Foldseek 3Di. A 3Di character summarizes, for each residue, the relative orientation of the Cα frame of its nearest spatial neighbor. Because it encodes fold topology rather than chemistry, 3Di alignments detect remote structural similarity that sequence alignment misses.

Radius of gyration, Cα contacts, bounding box. Three whole-structure scalars: the radius of gyration (RMS distance of Cα from centroid, in Å), the count of Cα–Cα contacts (pairs closer than 8 Å and separated by more than four residues in sequence — i.e. tertiary, not local, contacts), and the bounding-box dimensions. Together they distinguish compact globular folds from extended fibres or disordered chains.

Sequence. Sequence gives the chain of amino acids in standard one-letter code (A=alanine, C=cysteine, …, Y=tyrosine), read N→C. It is the only feature that is directly encoded by the gene; all structural features are derived from the folded form of this sequence.

mmCIF coord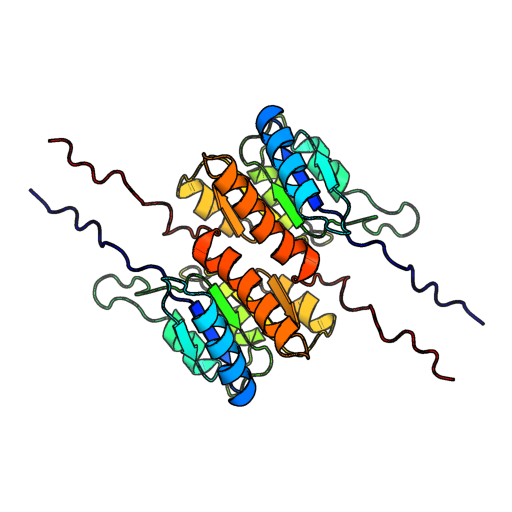inates. Atomic coordinates in PDBx/mmCIF format — the same representation the Protein Data Bank distributes. Each line of the _atom_site loop places one backbone atom in Cartesian space (units: ångströms, origin: arbitrary).

Secondary structure (3-state, P-SEA). Three-state secondary structure (P-SEA) collapses the eight DSSP classes into helix (a), strand (b), and coil (c). P-SEA assigns these from Cα geometry alone — distances and angles — without requiring backbone oxygens, so it works on any Cα trace.

InterPro / GO / CATH / organism. Functional annotations link the protein to curated databases. InterPro entries identify conserved domains and families by matching the sequence against member-database signatures (Pfam, PROSITE, CDD, …). Gene Ontology (GO) terms describe molecular function, biological process, and cellular component in a controlled vocabulary. CATH places the structure in a hierarchical fold classification (Class/Architecture/Topology/Homologous-superfamily). The organism is the source species.

B-factor. B-factor (Debye–Waller factor) reflects atomic displacement in the crystal lattice. It is an experimental observable (units Å²), not a prediction; low values mean the atom is pinned down, high values mean it moves or is heterogeneous across the crystal.

Rendered structure images. Structure images are PyMOL renders from six orthogonal camera direc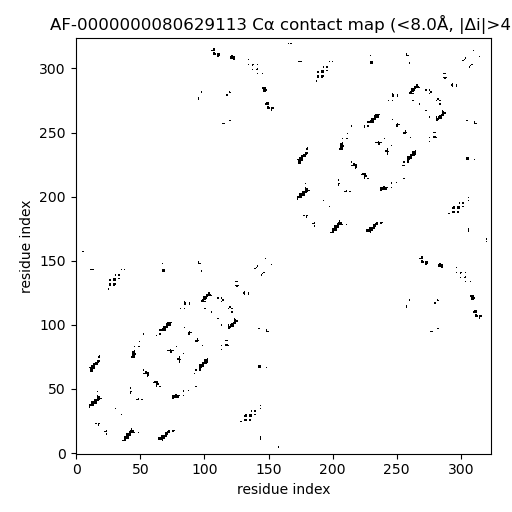tions. Cartoon representation draws helices as coils and strands as arrows; sticks shows the backbone as bonds; surface shows the solvent-excluded envelope. Rainbow coloring maps sequence position to hue (blue→red, N→C); chain coloring assigns a distinct color per polypeptide.

Solvent-accessible surface area. Solvent-accessible surface area (SASA) is the area in Å² traced out by the centre of a 1.4 Å probe sphere (a water molecule) rolled over the protein's van der Waals surface (Shrake–Rupley / Lee–Richards construction). Buried residues have near-zero SASA; fully exposed residues can exceed 200 Å². The total SASA scales roughly with the number of surface residues.

Secondary structure (8-state, DSSP). The SS8 string is DSSP's per-residue secondary-structure call. α-helix (H) means an i→i+4 H-bond ladder; β-strand (E) means the residue participates in a β-sheet; 3₁₀ (G) and π (I) are tighter and wider helices; T/S are turns/bends; '-' is loop.

pLDDT. For AlphaFold models, the B-factor field carries pLDDT — the model's own estimate of local accuracy on a 0–100 scale. Regions with pLDDT<50 should be treated as essentially unmodeled; they often correspond to intrinsically disordered segments.

Nearest PDB structures. Nearest PDB neighbors are the top structural matches found by Foldseek when searching this structure against the entire Protein Data Bank. Each hit reports a TM-score (0 to 1; >0.5 almost always implies the same fold) and an E-value. These are *structural* homologs — they may share no detectable sequence similarity.